Protein AF-A0A2H0R629-F1 (afdb_monomer)

Nearest PDB structures (foldseek):
  7oya-assembly1_v2  TM=2.759E-01  e=9.493E-01  Danio rerio
  3h2u-assembly1_B  TM=2.708E-01  e=1.527E+00  Homo sapiens
  1nh8-assembly1_A  TM=4.423E-01  e=7.602E+00  Mycobacterium tuberculosis H37Rv
  2l9n-assembly1_A  TM=2.738E-01  e=6.361E+00  Homo sapiens

Radius of gyration: 34.92 Å; Cα contacts (8 Å, |Δi|>4): 245; chains: 1; bounding box: 62×46×108 Å

Mean predicted aligned error: 14.92 Å

pLDDT: mean 74.67, std 19.73, range [37.5, 95.44]

Organism: NCBI:txid1975097

Sequence (184 aa):
MLNKFGHPVPPLRGFSGPNLLNKQIINQFNHCVLLETKWSEMTKAFACGVKDLMVKFMDKDKKYVMHVVEGSLVDSNFLSQFSPKKLDYLDDKNWGYLIEVNLTLDEIKEVQKKMVKHYEGPEPWYMDGYAIYSRDEVICAFGADDGENGKIFVFKRDDKKAFREVKTYALSKGIPEEQIDFLN

Secondary structure (DSSP, 8-state):
-B-TT-PBPPP--------HHHHHHHHHHHHHHHHHHHHHHHHHHHHHHHHHHHHHHHHHT-EEEEEEEGGGBS-GGGGGGG--EEEEEESSTTTEEEEEEEEEHHHHHHHHTTBPPTTTSPSP-EEEEEETTEEEEEEEEE-TTTTTSS-EEEEETT-HHHHHHHHHHHHHTT--TTTS-TT-

Solvent-accessible surface area (backbone atoms only — not comparable to full-atom values): 10337 Å² total; per-residue (Å²): 120,64,52,104,82,73,50,84,65,78,82,86,75,87,80,89,74,87,62,66,67,60,57,53,53,53,51,53,51,53,52,50,54,54,48,52,50,50,49,52,50,50,52,49,52,50,54,49,52,49,48,56,50,49,52,57,51,57,60,63,71,38,41,26,43,34,44,37,46,38,33,16,31,74,52,61,68,68,49,62,84,49,68,58,41,78,74,49,75,47,91,52,94,58,26,46,38,36,30,39,32,70,36,32,68,69,53,48,55,55,50,20,68,40,30,33,45,64,92,75,52,54,65,58,50,51,32,40,36,25,32,71,94,38,75,55,34,31,36,39,36,31,16,28,61,65,82,68,66,28,54,71,47,77,45,49,70,85,39,64,65,60,51,49,52,53,46,54,50,39,48,75,68,70,46,55,72,84,69,70,53,81,84,117

Structure (mmCIF, N/CA/C/O backbone):
data_AF-A0A2H0R629-F1
#
_entry.id   AF-A0A2H0R629-F1
#
loop_
_atom_site.group_PDB
_atom_site.id
_atom_site.type_symbol
_atom_site.label_atom_id
_atom_site.label_alt_id
_atom_site.label_comp_id
_atom_site.label_asym_id
_atom_site.label_entity_id
_atom_site.label_seq_id
_atom_site.pdbx_PDB_ins_code
_atom_site.Cartn_x
_atom_site.Cartn_y
_atom_site.Cartn_z
_atom_site.occupancy
_atom_site.B_iso_or_equiv
_atom_site.auth_seq_id
_atom_site.auth_comp_id
_atom_site.auth_asym_id
_atom_site.auth_atom_id
_atom_site.pdbx_PDB_model_num
ATOM 1 N N . MET A 1 1 ? -42.749 21.567 89.592 1.00 48.78 1 MET A N 1
ATOM 2 C CA . MET A 1 1 ? -43.775 21.021 88.677 1.00 48.78 1 MET A CA 1
ATOM 3 C C . MET A 1 1 ? -43.437 19.560 88.416 1.00 48.78 1 MET A C 1
ATOM 5 O O . MET A 1 1 ? -42.298 19.287 88.063 1.00 48.78 1 MET A O 1
ATOM 9 N N . LEU A 1 2 ? -44.374 18.641 88.660 1.00 44.50 2 LEU A N 1
ATOM 10 C CA . LEU A 1 2 ? -44.250 17.210 88.340 1.00 44.50 2 LEU A CA 1
ATOM 11 C C . LEU A 1 2 ? -44.936 16.945 86.993 1.00 44.50 2 LEU A C 1
ATOM 13 O O . LEU A 1 2 ? -45.917 17.618 86.671 1.00 44.50 2 LEU A O 1
ATOM 17 N N . ASN A 1 3 ? -44.434 15.994 86.202 1.00 51.34 3 ASN A N 1
ATOM 18 C CA . ASN A 1 3 ? -45.125 15.568 84.979 1.00 51.34 3 ASN A CA 1
ATOM 19 C C . ASN A 1 3 ? -46.319 14.641 85.312 1.00 51.34 3 ASN A C 1
ATOM 21 O O . ASN A 1 3 ? -46.489 14.231 86.460 1.00 51.34 3 ASN A O 1
ATOM 25 N N . LYS A 1 4 ? -47.135 14.278 84.307 1.00 50.44 4 LYS A N 1
ATOM 26 C CA . LYS A 1 4 ? -48.322 13.400 84.452 1.00 50.44 4 LYS A CA 1
ATOM 27 C C . LYS A 1 4 ? -48.037 11.993 85.023 1.00 50.44 4 LYS A C 1
ATOM 29 O O . LYS A 1 4 ? -48.980 11.243 85.238 1.00 50.44 4 LYS A O 1
ATOM 34 N N . PHE A 1 5 ? -46.777 11.655 85.292 1.00 54.06 5 PHE A N 1
ATOM 35 C CA . PHE A 1 5 ? -46.339 10.387 85.876 1.00 54.06 5 PHE A CA 1
ATOM 36 C C . PHE A 1 5 ? -45.623 10.561 87.230 1.00 54.06 5 PHE A C 1
ATOM 38 O O . PHE A 1 5 ? -45.016 9.622 87.726 1.00 54.06 5 PHE A O 1
ATOM 45 N N . GLY A 1 6 ? -45.688 11.746 87.852 1.00 50.53 6 GLY A N 1
ATOM 46 C CA . GLY A 1 6 ? -45.238 11.945 89.236 1.00 50.53 6 GLY A CA 1
ATOM 47 C C . GLY A 1 6 ? -43.720 11.993 89.446 1.00 50.53 6 GLY A C 1
ATOM 48 O O . GLY A 1 6 ? -43.273 11.938 90.589 1.00 50.53 6 GLY A O 1
ATOM 49 N N . HIS A 1 7 ? -42.915 12.145 88.389 1.00 46.84 7 HIS A N 1
ATOM 50 C CA . HIS A 1 7 ? -41.458 12.264 88.516 1.00 46.84 7 HIS A CA 1
ATOM 51 C C . HIS A 1 7 ? -40.982 13.732 88.560 1.00 46.84 7 HIS A C 1
ATOM 53 O O . HIS A 1 7 ? -41.530 14.576 87.835 1.00 46.84 7 HIS A O 1
ATOM 59 N N . PRO A 1 8 ? -39.964 14.064 89.385 1.00 45.44 8 PRO A N 1
ATOM 60 C CA . PRO A 1 8 ? -39.393 15.408 89.456 1.00 45.44 8 PRO A CA 1
ATOM 61 C C . PRO A 1 8 ? -38.662 15.773 88.160 1.00 45.44 8 PRO A C 1
ATOM 63 O O . PRO A 1 8 ? -37.791 15.045 87.691 1.00 45.44 8 PRO A O 1
ATOM 66 N N . VAL A 1 9 ? -39.022 16.924 87.586 1.00 51.12 9 VAL A N 1
ATOM 67 C CA . VAL A 1 9 ? -38.367 17.487 86.398 1.00 51.12 9 VAL A CA 1
ATOM 68 C C . VAL A 1 9 ? -37.070 18.182 86.837 1.00 51.12 9 VAL A C 1
ATOM 70 O O . VAL A 1 9 ? -37.139 19.073 87.690 1.00 51.12 9 VAL A O 1
ATOM 73 N N . PRO A 1 10 ? -35.894 17.813 86.296 1.00 46.66 10 PRO A N 1
ATOM 74 C CA . PRO A 1 10 ? -34.647 18.494 86.625 1.00 46.66 10 PRO A CA 1
ATOM 75 C C . PRO A 1 10 ? -34.627 19.917 86.036 1.00 46.66 10 PRO A C 1
ATOM 77 O O . PRO A 1 10 ? -35.234 20.160 84.988 1.00 46.66 10 PRO A O 1
ATOM 80 N N . PRO A 1 11 ? -33.941 20.877 86.681 1.00 44.38 11 PRO A N 1
ATOM 81 C CA . PRO A 1 11 ? -33.899 22.249 86.199 1.00 44.38 11 PRO A CA 1
ATOM 82 C C . PRO A 1 11 ? -33.088 22.340 84.903 1.00 44.38 11 PRO A C 1
ATOM 84 O O . PRO A 1 11 ? -31.983 21.803 84.804 1.00 44.38 11 PRO A O 1
ATOM 87 N N . LEU A 1 12 ? -33.623 23.073 83.924 1.00 44.72 12 LEU A N 1
ATOM 88 C CA . LEU A 1 12 ? -32.902 23.473 82.719 1.00 44.72 12 LEU A CA 1
ATOM 89 C C . LEU A 1 12 ? -31.757 24.413 83.121 1.00 44.72 12 LEU A C 1
ATOM 91 O O . LEU A 1 12 ? -31.958 25.610 83.326 1.00 44.72 12 LEU A O 1
ATOM 95 N N . ARG A 1 13 ? -30.545 23.864 83.253 1.00 38.25 13 ARG A N 1
ATOM 96 C CA . ARG A 1 13 ? -29.323 24.671 83.276 1.00 38.25 13 ARG A CA 1
ATOM 97 C C . ARG A 1 13 ? -29.075 25.201 81.872 1.00 38.25 13 ARG A C 1
ATOM 99 O O . ARG A 1 13 ? -28.856 24.432 80.940 1.00 38.25 13 ARG A O 1
ATOM 106 N N . GLY A 1 14 ? -29.096 26.525 81.756 1.00 46.75 14 GLY A N 1
ATOM 107 C CA . GLY A 1 14 ? -28.596 27.227 80.588 1.00 46.75 14 GLY A CA 1
ATOM 108 C C . GLY A 1 14 ? -27.142 26.854 80.315 1.00 46.75 14 GLY A C 1
ATOM 109 O O . GLY A 1 14 ? -26.308 26.860 81.218 1.00 46.75 14 GLY A O 1
ATOM 110 N N . PHE A 1 15 ? -26.854 26.556 79.054 1.00 37.50 15 PHE A N 1
ATOM 111 C CA . PHE A 1 15 ? -25.507 26.604 78.510 1.00 37.50 15 PHE A CA 1
ATOM 112 C C . PHE A 1 15 ? -25.500 27.604 77.360 1.00 37.50 15 PHE A C 1
ATOM 114 O O . PHE A 1 15 ? -25.934 27.335 76.243 1.00 37.50 15 PHE A O 1
ATOM 121 N N . SER A 1 16 ? -25.024 28.797 77.689 1.00 41.59 16 SER A N 1
ATOM 122 C CA . SER A 1 16 ? -24.442 29.762 76.771 1.00 41.59 16 SER A CA 1
ATOM 123 C C . SER A 1 16 ? -23.100 29.229 76.252 1.00 41.59 16 SER A C 1
ATOM 125 O O . SER A 1 16 ? -22.229 28.905 77.059 1.00 41.59 16 SER A O 1
ATOM 127 N N . GLY A 1 17 ? -22.901 29.186 74.931 1.00 38.66 17 GLY A N 1
ATOM 128 C CA . GLY A 1 17 ? -21.571 29.014 74.330 1.00 38.66 17 GLY A CA 1
ATOM 129 C C . GLY A 1 17 ? -21.595 28.478 72.888 1.00 38.66 17 GLY A C 1
ATOM 130 O O . GLY A 1 17 ? -22.280 27.490 72.623 1.00 38.66 17 GLY A O 1
ATOM 131 N N . PRO A 1 18 ? -20.865 29.088 71.933 1.00 41.25 18 PRO A N 1
ATOM 132 C CA . PRO A 1 18 ? -20.896 28.690 70.529 1.00 41.25 18 PRO A CA 1
ATOM 133 C C . PRO A 1 18 ? -20.111 27.390 70.290 1.00 41.25 18 PRO A C 1
ATOM 135 O O . PRO A 1 18 ? -18.889 27.376 70.217 1.00 41.25 18 PRO A O 1
ATOM 138 N N . ASN A 1 19 ? -20.860 26.296 70.164 1.00 48.53 19 ASN A N 1
ATOM 139 C CA . ASN A 1 19 ? -20.653 25.118 69.313 1.00 48.53 19 ASN A CA 1
ATOM 140 C C . ASN A 1 19 ? -19.263 24.940 68.637 1.00 48.53 19 ASN A C 1
ATOM 142 O O . ASN A 1 19 ? -19.118 25.027 67.415 1.00 48.53 19 ASN A O 1
ATOM 146 N N . LEU A 1 20 ? -18.237 24.607 69.430 1.00 45.16 20 LEU A N 1
ATOM 147 C CA . LEU A 1 20 ? -16.940 24.096 68.951 1.00 45.16 20 LEU A CA 1
ATOM 148 C C . LEU A 1 20 ? -17.065 22.698 68.313 1.00 45.16 20 LEU A C 1
ATOM 150 O O . LEU A 1 20 ? -16.333 22.385 67.375 1.00 45.16 20 LEU A O 1
ATOM 154 N N . LEU A 1 21 ? -18.050 21.902 68.748 1.00 42.75 21 LEU A N 1
ATOM 155 C CA . LEU A 1 21 ? -18.325 20.564 68.213 1.00 42.75 21 LEU A CA 1
ATOM 156 C C . LEU A 1 21 ? -18.821 20.607 66.754 1.00 42.75 21 LEU A C 1
ATOM 158 O O . LEU A 1 21 ? -18.373 19.821 65.923 1.00 42.75 21 LEU A O 1
ATOM 162 N N . ASN A 1 22 ? -19.675 21.580 66.406 1.00 45.28 22 ASN A N 1
ATOM 163 C CA . ASN A 1 22 ? -20.184 21.724 65.035 1.00 45.28 22 ASN A CA 1
ATOM 164 C C . ASN A 1 22 ? -19.090 22.114 64.032 1.00 45.28 22 ASN A C 1
ATOM 166 O O . ASN A 1 22 ? -19.133 21.671 62.888 1.00 45.28 22 ASN A O 1
ATOM 170 N N . LYS A 1 23 ? -18.083 22.901 64.435 1.00 45.38 23 LYS A N 1
ATOM 171 C CA . LYS A 1 23 ? -16.976 23.269 63.533 1.00 45.38 23 LYS A CA 1
ATOM 172 C C . LYS A 1 23 ? -16.050 22.089 63.226 1.00 45.38 23 LYS A C 1
ATOM 174 O O . LYS A 1 23 ? -15.571 21.982 62.101 1.00 45.38 23 LYS A O 1
ATOM 179 N N . GLN A 1 24 ? -15.812 21.199 64.191 1.00 48.38 24 GLN A N 1
ATOM 180 C CA . GLN A 1 24 ? -14.970 20.015 63.983 1.00 48.38 24 GLN A CA 1
ATOM 181 C C . GLN A 1 24 ? -15.641 18.976 63.078 1.00 48.38 24 GLN A C 1
ATOM 183 O O . GLN A 1 24 ? -14.987 18.448 62.180 1.00 48.38 24 GLN A O 1
ATOM 188 N N . ILE A 1 25 ? -16.945 18.745 63.252 1.00 46.44 25 ILE A N 1
ATOM 189 C CA . ILE A 1 25 ? -17.706 17.790 62.433 1.00 46.44 25 ILE A CA 1
ATOM 190 C C . ILE A 1 25 ? -17.812 18.279 60.979 1.00 46.44 25 ILE A C 1
ATOM 192 O O . ILE A 1 25 ? -17.567 17.505 60.057 1.00 46.44 25 ILE A O 1
ATOM 196 N N . ILE A 1 26 ? -18.080 19.573 60.757 1.00 50.09 26 ILE A N 1
ATOM 197 C CA . ILE A 1 26 ? -18.148 20.156 59.404 1.00 50.09 26 ILE A CA 1
ATOM 198 C C . ILE A 1 26 ? -16.780 20.096 58.699 1.00 50.09 26 ILE A C 1
ATOM 200 O O . ILE A 1 26 ? -16.716 19.769 57.515 1.00 50.09 26 ILE A O 1
ATOM 204 N N . ASN A 1 27 ? -15.673 20.339 59.411 1.00 49.72 27 ASN A N 1
ATOM 205 C CA . ASN A 1 27 ? -14.332 20.224 58.825 1.00 49.72 27 ASN A CA 1
ATOM 206 C C . ASN A 1 27 ? -13.956 18.781 58.460 1.00 49.72 27 ASN A C 1
ATOM 208 O O . ASN A 1 27 ? -13.349 18.570 57.412 1.00 49.72 27 ASN A O 1
ATOM 212 N N . GLN A 1 28 ? -14.327 17.788 59.275 1.00 47.44 28 GLN A N 1
ATOM 213 C CA . GLN A 1 28 ? -14.096 16.380 58.934 1.00 47.44 28 GLN A CA 1
ATOM 214 C C . GLN A 1 28 ? -14.931 15.940 57.727 1.00 47.44 28 GLN A C 1
ATOM 216 O O . GLN A 1 28 ? -14.403 15.259 56.850 1.00 47.44 28 GLN A O 1
ATOM 221 N N . PHE A 1 29 ? -16.188 16.384 57.628 1.00 41.28 29 PHE A N 1
ATOM 222 C CA . PHE A 1 29 ? -17.044 16.083 56.478 1.00 41.28 29 PHE A CA 1
ATOM 223 C C . PHE A 1 29 ? -16.505 16.711 55.186 1.00 41.28 29 PHE A C 1
ATOM 225 O O . PHE A 1 29 ? -16.373 16.026 54.176 1.00 41.28 29 PHE A O 1
ATOM 232 N N . ASN A 1 30 ? -16.094 17.982 55.232 1.00 41.84 30 ASN A N 1
ATOM 233 C CA . ASN A 1 30 ? -15.502 18.665 54.080 1.00 41.84 30 ASN A CA 1
ATOM 234 C C . ASN A 1 30 ? -14.185 18.015 53.634 1.00 41.84 30 ASN A C 1
ATOM 236 O O . ASN A 1 30 ? -13.941 17.892 52.436 1.00 41.84 30 ASN A O 1
ATOM 240 N N . HIS A 1 31 ? -13.353 17.558 54.575 1.00 44.59 31 HIS A N 1
ATOM 241 C CA . HIS A 1 31 ? -12.118 16.841 54.257 1.00 44.59 31 HIS A CA 1
ATOM 242 C C . HIS A 1 31 ? -12.394 15.459 53.638 1.00 44.59 31 HIS A C 1
ATOM 244 O O . HIS A 1 31 ? -11.673 15.039 52.739 1.00 44.59 31 HIS A O 1
ATOM 250 N N . CYS A 1 32 ? -13.453 14.769 54.073 1.00 39.22 32 CYS A N 1
ATOM 251 C CA . CYS A 1 32 ? -13.869 13.484 53.505 1.00 39.22 32 CYS A CA 1
ATOM 252 C C . CYS A 1 32 ? -14.404 13.646 52.069 1.00 39.22 32 CYS A C 1
ATOM 254 O O . CYS A 1 32 ? -13.946 12.957 51.162 1.00 39.22 32 CYS A O 1
ATOM 256 N N . VAL A 1 33 ? -15.262 14.645 51.830 1.00 45.12 33 VAL A N 1
ATOM 257 C CA . VAL A 1 33 ? -15.792 14.967 50.489 1.00 45.12 33 VAL A CA 1
ATOM 258 C C . VAL A 1 33 ? -14.676 15.403 49.526 1.00 45.12 33 VAL A C 1
ATOM 260 O O . VAL A 1 33 ? -14.678 15.019 48.355 1.00 45.12 33 VAL A O 1
ATOM 263 N N . LEU A 1 34 ? -13.676 16.151 50.010 1.00 48.22 34 LEU A N 1
ATOM 264 C CA . LEU A 1 34 ? -12.477 16.522 49.240 1.00 48.22 34 LEU A CA 1
ATOM 265 C C . LEU A 1 34 ? -11.593 15.318 48.877 1.00 48.22 34 LEU A C 1
ATOM 267 O O . LEU A 1 34 ? -10.947 15.320 47.830 1.00 48.22 34 LEU A O 1
ATOM 271 N N . LEU A 1 35 ? -11.544 14.293 49.729 1.00 44.88 35 LEU A N 1
ATOM 272 C CA . LEU A 1 35 ? -10.794 13.067 49.453 1.00 44.88 35 LEU A CA 1
ATOM 273 C C . LEU A 1 35 ? -11.514 12.180 48.433 1.00 44.88 35 LEU A C 1
ATOM 275 O O . LEU A 1 35 ? -10.853 11.647 47.546 1.00 44.88 35 LEU A O 1
ATOM 279 N N . GLU A 1 36 ? -12.842 12.074 48.501 1.00 42.03 36 GLU A N 1
ATOM 280 C CA . GLU A 1 36 ? -13.642 11.322 47.524 1.00 42.03 36 GLU A CA 1
ATOM 281 C C . GLU A 1 36 ? -13.629 11.968 46.136 1.00 42.03 36 GLU A C 1
ATOM 283 O O . GLU A 1 36 ? -13.502 11.276 45.124 1.00 42.03 36 GLU A O 1
ATOM 288 N N . THR A 1 37 ? -13.690 13.300 46.070 1.00 49.25 37 THR A N 1
ATOM 289 C CA . THR A 1 37 ? -13.566 14.035 44.800 1.00 49.25 37 THR A CA 1
ATOM 290 C C . THR A 1 37 ? -12.177 13.872 44.191 1.00 49.25 37 THR A C 1
ATOM 292 O O . THR A 1 37 ? -12.082 13.518 43.018 1.00 49.25 37 THR A O 1
ATOM 295 N N . LYS A 1 38 ? -11.102 13.982 44.984 1.00 49.84 38 LYS A N 1
ATOM 296 C CA . LYS A 1 38 ? -9.737 13.694 44.506 1.00 49.84 38 LYS A CA 1
ATOM 297 C C . LYS A 1 38 ? -9.542 12.239 44.073 1.00 49.84 38 LYS A C 1
ATOM 299 O O . LYS A 1 38 ? -8.864 11.995 43.079 1.00 49.84 38 LYS A O 1
ATOM 304 N N . TRP A 1 39 ? -10.148 11.270 44.762 1.00 40.50 39 TRP A N 1
ATOM 305 C CA . TRP A 1 39 ? -10.122 9.859 44.354 1.00 40.50 39 TRP A CA 1
ATOM 306 C C . TRP A 1 39 ? -10.899 9.609 43.055 1.00 40.50 39 TRP A C 1
ATOM 308 O O . TRP A 1 39 ? -10.434 8.866 42.190 1.00 40.50 39 TRP A O 1
ATOM 318 N N . SER A 1 40 ? -12.054 10.254 42.879 1.00 48.34 40 SER A N 1
ATOM 319 C CA . SER A 1 40 ? -12.849 10.215 41.643 1.00 48.34 40 SER A CA 1
ATOM 320 C C . SER A 1 40 ? -12.099 10.838 40.460 1.00 48.34 40 SER A C 1
ATOM 322 O O . SER A 1 40 ? -12.097 10.299 39.355 1.00 48.34 40 SER A O 1
ATOM 324 N N . GLU A 1 41 ? -11.392 11.945 40.685 1.00 55.59 41 GLU A N 1
ATOM 325 C CA . GLU A 1 41 ? -10.556 12.584 39.665 1.00 55.59 41 GLU A CA 1
ATOM 326 C C . GLU A 1 41 ? -9.312 11.752 39.333 1.00 55.59 41 GLU A C 1
ATOM 328 O O . GLU A 1 41 ? -9.004 11.565 38.156 1.00 55.59 41 GLU A O 1
ATOM 333 N N . MET A 1 42 ? -8.646 11.165 40.333 1.00 49.12 42 MET A N 1
ATOM 334 C CA . MET A 1 42 ? -7.513 10.257 40.119 1.00 49.12 42 MET A CA 1
ATOM 335 C C . MET A 1 42 ? -7.917 8.984 39.371 1.00 49.12 42 MET A C 1
ATOM 337 O O . MET A 1 42 ? -7.202 8.556 38.470 1.00 49.12 42 MET A O 1
ATOM 341 N N . THR A 1 43 ? -9.066 8.386 39.695 1.00 51.94 43 THR A N 1
ATOM 342 C CA . THR A 1 43 ? -9.567 7.192 38.992 1.00 51.94 43 THR A CA 1
ATOM 343 C C . THR A 1 43 ? -9.997 7.508 37.563 1.00 51.94 43 THR A C 1
ATOM 345 O O . THR A 1 43 ? -9.731 6.709 36.668 1.00 51.94 43 THR A O 1
ATOM 348 N N . LYS A 1 44 ? -10.567 8.692 37.301 1.00 55.16 44 LYS A N 1
ATOM 349 C CA . LYS A 1 44 ? -10.838 9.169 35.934 1.00 55.16 44 LYS A CA 1
ATOM 350 C C . LYS A 1 44 ? -9.559 9.439 35.145 1.00 55.16 44 LYS A C 1
ATOM 352 O O . LYS A 1 44 ? -9.477 9.022 33.995 1.00 55.16 44 LYS A O 1
ATOM 357 N N . ALA A 1 45 ? -8.559 10.083 35.746 1.00 55.12 45 ALA A N 1
ATOM 358 C CA . ALA A 1 45 ? -7.270 10.336 35.105 1.00 55.12 45 ALA A CA 1
ATOM 359 C C . ALA A 1 45 ? -6.516 9.029 34.807 1.00 55.12 45 ALA A C 1
ATOM 361 O O . ALA A 1 45 ? -5.958 8.874 33.724 1.00 55.12 45 ALA A O 1
ATOM 362 N N . PHE A 1 46 ? -6.569 8.055 35.720 1.00 52.28 46 PHE A N 1
ATOM 363 C CA . PHE A 1 46 ? -5.991 6.728 35.516 1.00 52.28 46 PHE A CA 1
ATOM 364 C C . PHE A 1 46 ? -6.751 5.936 34.445 1.00 52.28 46 PHE A C 1
ATOM 366 O O . PHE A 1 46 ? -6.133 5.364 33.557 1.00 52.28 46 PHE A O 1
ATOM 373 N N . ALA A 1 47 ? -8.088 5.959 34.450 1.00 52.25 47 ALA A N 1
ATOM 374 C CA . ALA A 1 47 ? -8.899 5.320 33.413 1.00 52.25 47 ALA A CA 1
ATOM 375 C C . ALA A 1 47 ? -8.712 5.970 32.030 1.00 52.25 47 ALA A C 1
ATOM 377 O O . ALA A 1 47 ? -8.729 5.267 31.022 1.00 52.25 47 ALA A O 1
ATOM 378 N N . CYS A 1 48 ? -8.507 7.288 31.972 1.00 51.81 48 CYS A N 1
ATOM 379 C CA . CYS A 1 48 ? -8.181 8.002 30.739 1.00 51.81 48 CYS A CA 1
ATOM 380 C C . CYS A 1 48 ? -6.777 7.634 30.247 1.00 51.81 48 CYS A C 1
ATOM 382 O O . CYS A 1 48 ? -6.619 7.248 29.096 1.00 51.81 48 CYS A O 1
ATOM 384 N N . GLY A 1 49 ? -5.780 7.643 31.138 1.00 54.16 49 GLY A N 1
ATOM 385 C CA . GLY A 1 49 ? -4.408 7.257 30.810 1.00 54.16 49 GLY A CA 1
ATOM 386 C C . GLY A 1 49 ? -4.287 5.798 30.367 1.00 54.16 49 GLY A C 1
ATOM 387 O O . GLY A 1 49 ? -3.577 5.511 29.411 1.00 54.16 49 GLY A O 1
ATOM 388 N N . VAL A 1 50 ? -5.023 4.877 30.997 1.00 54.84 50 VAL A N 1
ATOM 389 C CA . VAL A 1 50 ? -5.073 3.462 30.598 1.00 54.84 50 VAL A CA 1
ATOM 390 C C . VAL A 1 50 ? -5.811 3.283 29.274 1.00 54.84 50 VAL A C 1
ATOM 392 O O . VAL A 1 50 ? -5.361 2.485 28.461 1.00 54.84 50 VAL A O 1
ATOM 395 N N . LYS A 1 51 ? -6.889 4.0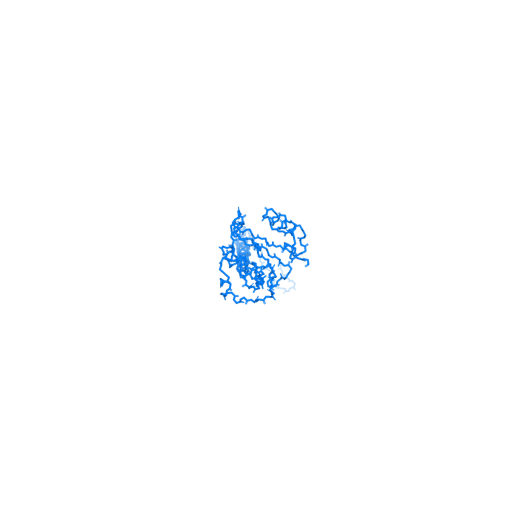33 29.007 1.00 52.06 51 LYS A N 1
ATOM 396 C CA . LYS A 1 51 ? -7.550 4.021 27.692 1.00 52.06 51 LYS A CA 1
ATOM 397 C C . LYS A 1 51 ? -6.635 4.539 26.593 1.00 52.06 51 LYS A C 1
ATOM 399 O O . LYS A 1 5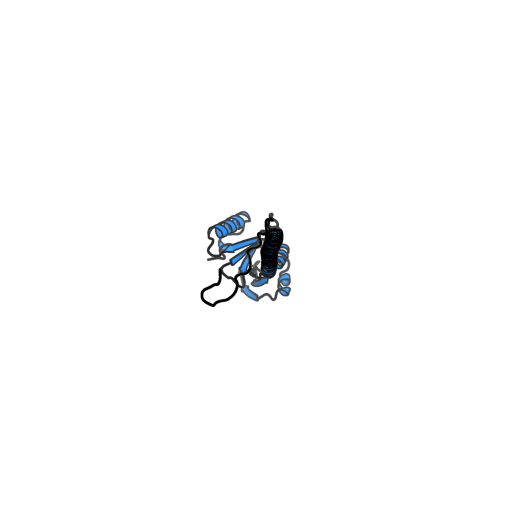1 ? -6.512 3.870 25.580 1.00 52.06 51 LYS A O 1
ATOM 404 N N . ASP A 1 52 ? -5.958 5.663 26.797 1.00 49.47 52 ASP A N 1
ATOM 405 C CA . ASP A 1 52 ? -5.036 6.217 25.802 1.00 49.47 52 ASP A CA 1
ATOM 406 C C . ASP A 1 52 ? -3.830 5.299 25.572 1.00 49.47 52 ASP A C 1
ATOM 408 O O . ASP A 1 52 ? -3.360 5.154 24.442 1.00 49.47 52 ASP A O 1
ATOM 412 N N . LEU A 1 53 ? -3.346 4.634 26.626 1.00 50.16 53 LEU A N 1
ATOM 413 C CA . LEU A 1 53 ? -2.298 3.624 26.513 1.00 50.16 53 LEU A CA 1
ATOM 414 C C . LEU A 1 53 ? -2.811 2.386 25.764 1.00 50.16 53 LEU A C 1
ATOM 416 O O . LEU A 1 53 ? -2.157 1.932 24.834 1.00 50.16 53 LEU A O 1
ATOM 420 N N . MET A 1 54 ? -3.995 1.874 26.106 1.00 48.22 54 MET A N 1
ATOM 421 C CA . MET A 1 54 ? -4.604 0.723 25.436 1.00 48.22 54 MET A CA 1
ATOM 422 C C . MET A 1 54 ? -4.940 1.013 23.975 1.00 48.22 54 MET A C 1
ATOM 424 O O . MET A 1 54 ? -4.670 0.168 23.137 1.00 48.22 54 MET A O 1
ATOM 428 N N . VAL A 1 55 ? -5.439 2.202 23.640 1.00 52.53 55 VAL A N 1
ATOM 429 C CA . VAL A 1 55 ? -5.689 2.618 22.251 1.00 52.53 55 VAL A CA 1
ATOM 430 C C . VAL A 1 55 ? -4.376 2.679 21.468 1.00 52.53 55 VAL A C 1
ATOM 432 O O . VAL A 1 55 ? -4.306 2.140 20.369 1.00 52.53 55 VAL A O 1
ATOM 435 N N . LYS A 1 56 ? -3.301 3.232 22.048 1.00 47.84 56 LYS A N 1
ATOM 436 C CA . LYS A 1 56 ? -1.968 3.231 21.418 1.00 47.84 56 LYS A CA 1
ATOM 437 C C . LYS A 1 56 ? -1.376 1.830 21.243 1.00 47.84 56 LYS A C 1
ATOM 439 O O . LYS A 1 56 ? -0.669 1.599 20.266 1.00 47.84 56 LYS A O 1
ATOM 444 N N . PHE A 1 57 ? -1.632 0.913 22.175 1.00 47.88 57 PHE A N 1
ATOM 445 C CA . PHE A 1 57 ? -1.215 -0.487 22.049 1.00 47.88 57 PHE A CA 1
ATOM 446 C C . PHE A 1 57 ? -2.052 -1.232 20.998 1.00 47.88 57 PHE A C 1
ATOM 448 O O . PHE A 1 57 ? -1.488 -1.924 20.158 1.00 47.88 57 PHE A O 1
ATOM 455 N N . MET A 1 58 ? -3.371 -1.022 20.971 1.00 50.78 58 MET A N 1
ATOM 456 C CA . MET A 1 58 ? -4.278 -1.647 20.001 1.00 50.78 58 MET A CA 1
ATOM 457 C C . MET A 1 58 ? -4.005 -1.209 18.556 1.00 50.78 58 MET A C 1
ATOM 459 O O . MET A 1 58 ? -4.235 -1.995 17.641 1.00 50.78 58 MET A O 1
ATOM 463 N N . ASP A 1 59 ? -3.501 0.009 18.342 1.00 58.03 59 ASP A N 1
ATOM 464 C CA . ASP A 1 59 ? -3.182 0.512 16.999 1.00 58.03 59 ASP A CA 1
ATOM 465 C C . ASP A 1 59 ? -1.835 -0.019 16.468 1.00 58.03 59 ASP A C 1
ATOM 467 O O . ASP A 1 59 ? -1.668 -0.204 15.265 1.00 58.03 59 ASP A O 1
ATOM 471 N N . LYS A 1 60 ? -0.880 -0.343 17.357 1.00 60.66 60 LYS A N 1
ATOM 472 C CA . LYS A 1 60 ? 0.408 -0.956 16.972 1.00 60.66 60 LYS A CA 1
ATOM 473 C C . LYS A 1 60 ? 0.277 -2.407 16.519 1.00 60.66 60 LYS A C 1
ATOM 475 O O . LYS A 1 60 ? 0.990 -2.823 15.611 1.00 60.66 60 LYS A O 1
ATOM 480 N N . ASP A 1 61 ? -0.641 -3.153 17.122 1.00 73.12 61 ASP A N 1
ATOM 481 C CA . ASP A 1 61 ? -0.892 -4.557 16.773 1.00 73.12 61 ASP A CA 1
ATOM 482 C C . ASP A 1 61 ? -1.894 -4.710 15.622 1.00 73.12 61 ASP A C 1
ATOM 484 O O . ASP A 1 61 ? -2.282 -5.824 15.250 1.00 73.12 61 ASP A O 1
ATOM 488 N N . LYS A 1 62 ? -2.339 -3.589 15.051 1.00 87.19 62 LYS A N 1
ATOM 489 C CA . LYS A 1 62 ? -3.279 -3.592 13.945 1.00 87.19 62 LYS A CA 1
ATOM 490 C C . LYS A 1 62 ? -2.608 -4.160 12.704 1.00 87.19 62 LYS A C 1
ATOM 492 O O . LYS A 1 62 ? -1.595 -3.651 12.224 1.00 87.19 62 LYS A O 1
ATOM 497 N N . LYS A 1 63 ? -3.199 -5.238 12.196 1.00 92.56 63 LYS A N 1
ATOM 498 C CA . LYS A 1 63 ? -2.735 -5.946 11.009 1.00 92.56 63 LYS A CA 1
ATOM 499 C C . LYS A 1 63 ? -3.664 -5.707 9.834 1.00 92.56 63 LYS A C 1
ATOM 501 O O . LYS A 1 63 ? -4.891 -5.690 9.982 1.00 92.56 63 LYS A O 1
ATOM 506 N N . TYR A 1 64 ? -3.051 -5.611 8.671 1.00 94.38 64 TYR A N 1
ATOM 507 C CA . TYR A 1 64 ? -3.698 -5.438 7.389 1.00 94.38 64 TYR A CA 1
ATOM 508 C C . TYR A 1 64 ? -3.377 -6.634 6.504 1.00 94.38 64 TYR A C 1
ATOM 510 O O . TYR A 1 64 ? -2.256 -7.140 6.518 1.00 94.38 64 TYR A O 1
ATOM 518 N N . VAL A 1 65 ? -4.377 -7.080 5.754 1.00 95.00 65 VAL A N 1
ATOM 519 C CA . VAL A 1 65 ? -4.167 -7.933 4.588 1.00 95.00 65 VAL A CA 1
ATOM 520 C C . VAL A 1 65 ? -3.741 -7.001 3.466 1.00 95.00 65 VAL A C 1
ATOM 522 O O . VAL A 1 65 ? -4.543 -6.164 3.062 1.00 95.00 65 VAL A O 1
ATOM 525 N N . MET A 1 66 ? -2.496 -7.115 3.018 1.00 95.44 66 MET A N 1
ATOM 526 C CA . MET A 1 66 ? -1.921 -6.295 1.956 1.00 95.44 66 MET A CA 1
ATOM 527 C C . MET A 1 66 ? -1.760 -7.115 0.682 1.00 95.44 66 MET A C 1
ATOM 529 O O . MET A 1 66 ? -1.301 -8.258 0.730 1.00 95.44 66 MET A O 1
ATOM 533 N N . H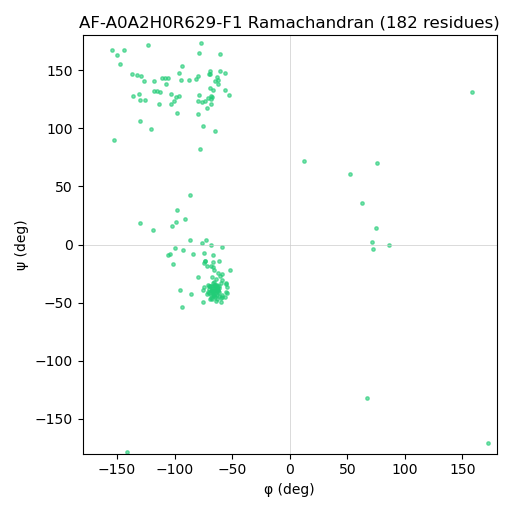IS A 1 67 ? -2.087 -6.501 -0.445 1.00 93.88 67 HIS A N 1
ATOM 534 C CA . HIS A 1 67 ? -1.880 -6.992 -1.795 1.00 93.88 67 HIS A CA 1
ATOM 535 C C . HIS A 1 67 ? -0.676 -6.276 -2.403 1.00 93.88 67 HIS A C 1
ATOM 537 O O . HIS A 1 67 ? -0.625 -5.050 -2.475 1.00 93.88 67 HIS A O 1
ATOM 543 N N . VAL A 1 68 ? 0.329 -7.053 -2.793 1.00 91.81 68 VAL A N 1
ATOM 544 C CA . VAL A 1 68 ? 1.607 -6.562 -3.313 1.00 91.81 68 VAL A CA 1
ATOM 545 C C . VAL A 1 68 ? 1.923 -7.307 -4.599 1.00 91.81 68 VAL A C 1
ATOM 547 O O . VAL A 1 68 ? 1.894 -8.536 -4.632 1.00 91.81 68 VAL A O 1
ATOM 550 N N . VAL A 1 69 ? 2.250 -6.579 -5.660 1.00 90.44 69 VAL A N 1
ATOM 551 C CA . VAL A 1 69 ? 2.725 -7.182 -6.911 1.00 90.44 69 VAL A CA 1
ATOM 552 C C . VAL A 1 69 ? 4.196 -7.559 -6.752 1.00 90.44 69 VAL A C 1
ATOM 554 O O . VAL A 1 69 ? 5.004 -6.728 -6.350 1.00 90.44 69 VAL A O 1
ATOM 557 N N . GLU A 1 70 ? 4.571 -8.798 -7.058 1.00 88.81 70 GLU A N 1
ATOM 558 C CA . GLU A 1 70 ? 5.936 -9.317 -6.871 1.00 88.81 70 GLU A CA 1
ATOM 559 C C . GLU A 1 70 ? 6.995 -8.447 -7.567 1.00 88.81 70 GLU A C 1
ATOM 561 O O . GLU A 1 70 ? 8.025 -8.125 -6.976 1.00 88.81 70 GLU A O 1
ATOM 566 N N . GLY A 1 71 ? 6.701 -8.000 -8.789 1.00 86.69 71 GLY A N 1
ATOM 567 C CA . GLY A 1 71 ? 7.548 -7.103 -9.573 1.00 86.69 71 GLY A CA 1
ATOM 568 C C . GLY A 1 71 ? 7.706 -5.687 -9.023 1.00 86.69 71 GLY A C 1
ATOM 569 O O . GLY A 1 71 ? 8.629 -4.981 -9.424 1.00 86.69 71 GLY A O 1
ATOM 570 N N . SER A 1 72 ? 6.857 -5.274 -8.077 1.00 87.62 72 SER A N 1
ATOM 571 C CA . SER A 1 72 ? 6.981 -3.968 -7.425 1.00 87.62 72 SER A CA 1
ATOM 572 C C . SER A 1 72 ? 8.129 -3.910 -6.416 1.00 87.62 72 SER A C 1
ATOM 574 O O . SER A 1 72 ? 8.424 -2.834 -5.903 1.00 87.62 72 SER A O 1
ATOM 576 N N . LEU A 1 73 ? 8.787 -5.039 -6.116 1.00 89.44 73 LEU A N 1
ATOM 577 C CA . LEU A 1 73 ? 9.870 -5.145 -5.139 1.00 89.44 73 LEU A CA 1
ATOM 578 C C . LEU A 1 73 ? 11.241 -5.284 -5.802 1.00 89.44 73 LEU A C 1
ATOM 580 O O . LEU A 1 73 ? 11.413 -5.997 -6.785 1.00 89.44 73 LEU A O 1
ATOM 584 N N . VAL A 1 74 ? 12.252 -4.662 -5.191 1.00 87.50 74 VAL A N 1
ATOM 585 C CA . VAL A 1 74 ? 13.666 -4.823 -5.570 1.00 87.50 74 VAL A CA 1
ATOM 586 C C . VAL A 1 74 ? 14.143 -6.260 -5.325 1.00 87.50 74 VAL A C 1
ATOM 588 O O . VAL A 1 74 ? 14.940 -6.788 -6.096 1.00 87.50 74 VAL A O 1
ATOM 591 N N . ASP A 1 75 ? 13.659 -6.890 -4.252 1.00 87.50 75 ASP A N 1
ATOM 592 C CA . ASP A 1 75 ? 13.888 -8.302 -3.940 1.00 87.50 75 ASP A CA 1
ATOM 593 C C . ASP A 1 75 ? 12.549 -8.973 -3.627 1.00 87.50 75 ASP A C 1
ATOM 595 O O . ASP A 1 75 ? 11.968 -8.766 -2.557 1.00 87.50 75 ASP A O 1
ATOM 599 N N . SER A 1 76 ? 12.064 -9.793 -4.558 1.00 81.19 76 SER A N 1
ATOM 600 C CA . SER A 1 76 ? 10.802 -10.522 -4.418 1.00 81.19 76 SER A CA 1
ATOM 601 C C . S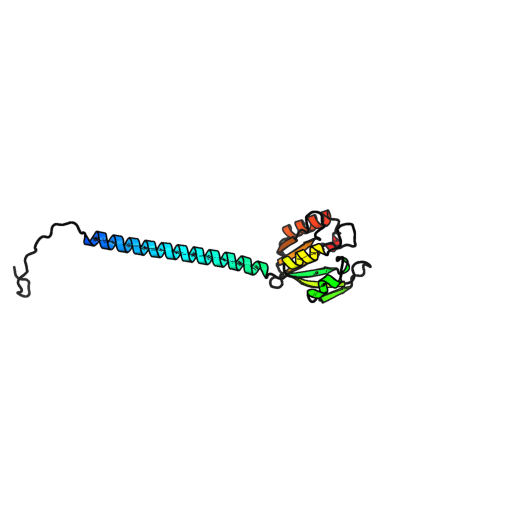ER A 1 76 ? 10.807 -11.513 -3.250 1.00 81.19 76 SER A C 1
ATOM 603 O O . SER A 1 76 ? 9.753 -11.800 -2.678 1.00 81.19 76 SER A O 1
ATOM 605 N N . ASN A 1 77 ? 11.982 -11.990 -2.817 1.00 88.00 77 ASN A N 1
ATOM 606 C CA . ASN A 1 77 ? 12.085 -12.889 -1.669 1.00 88.00 77 ASN A CA 1
ATOM 607 C C . ASN A 1 77 ? 11.866 -12.169 -0.338 1.00 88.00 77 ASN A C 1
ATOM 609 O O . ASN A 1 77 ? 11.626 -12.832 0.667 1.00 88.00 77 ASN A O 1
ATOM 613 N N . PHE A 1 78 ? 11.892 -10.832 -0.303 1.00 89.69 78 PHE A N 1
ATOM 614 C CA . PHE A 1 78 ? 11.685 -10.079 0.933 1.00 89.69 78 PHE A CA 1
ATOM 615 C C . PHE A 1 78 ? 10.360 -10.435 1.617 1.00 89.69 78 PHE A C 1
ATOM 617 O O . PHE A 1 78 ? 10.288 -10.471 2.845 1.00 89.69 78 PHE A O 1
ATOM 624 N N . LEU A 1 79 ? 9.318 -10.754 0.844 1.00 90.81 79 LEU A N 1
ATOM 625 C CA . LEU A 1 79 ? 8.019 -11.117 1.404 1.00 90.81 79 LEU A CA 1
ATOM 626 C C . LEU A 1 79 ? 7.983 -12.514 2.032 1.00 90.81 79 LEU A C 1
ATOM 628 O O . LEU A 1 79 ? 7.058 -12.793 2.791 1.00 90.81 79 LEU A O 1
ATOM 632 N N . SER A 1 80 ? 8.969 -13.386 1.784 1.00 89.62 80 SER A N 1
ATOM 633 C CA . SER A 1 80 ? 8.957 -14.772 2.277 1.00 89.62 80 SER A CA 1
ATOM 634 C C . SER A 1 80 ? 8.924 -14.864 3.804 1.00 89.62 80 SER A C 1
ATOM 636 O O . SER A 1 80 ? 8.397 -15.830 4.354 1.00 89.62 80 SER A O 1
ATOM 638 N N . GLN A 1 81 ? 9.446 -13.848 4.497 1.00 90.62 81 GLN A N 1
ATOM 639 C CA . GLN A 1 81 ? 9.427 -13.760 5.959 1.00 90.62 81 GLN A CA 1
ATOM 640 C C . GLN A 1 81 ? 8.016 -13.541 6.538 1.00 90.62 81 GLN A C 1
ATOM 642 O O . GLN A 1 81 ? 7.790 -13.828 7.711 1.00 90.62 81 GLN A O 1
ATOM 647 N N . PHE A 1 82 ? 7.056 -13.089 5.722 1.00 90.94 82 PHE A N 1
ATOM 648 C CA . PHE A 1 82 ? 5.687 -12.765 6.142 1.00 90.94 82 PHE A CA 1
ATOM 649 C C . PHE A 1 82 ? 4.660 -13.845 5.771 1.00 90.94 82 PHE A C 1
ATOM 651 O O . PHE A 1 82 ? 3.459 -13.590 5.806 1.00 90.94 82 PHE A O 1
ATOM 658 N N . SER A 1 83 ? 5.114 -15.061 5.437 1.00 90.19 83 SER A N 1
ATOM 659 C CA . SER A 1 83 ? 4.250 -16.180 5.012 1.00 90.19 83 SER A CA 1
ATOM 660 C C . SER A 1 83 ? 3.291 -15.796 3.866 1.00 90.19 83 SER A C 1
ATOM 662 O O . SER A 1 83 ? 2.071 -15.847 4.038 1.00 90.19 83 SER A O 1
ATOM 664 N N . PRO A 1 84 ? 3.829 -15.384 2.702 1.00 92.69 84 PRO A N 1
ATOM 665 C CA . PRO A 1 84 ? 3.046 -14.829 1.607 1.00 92.69 84 PRO A CA 1
ATOM 666 C C . PRO A 1 84 ? 2.163 -15.881 0.940 1.00 92.69 84 PRO A C 1
ATOM 668 O O . PRO A 1 84 ? 2.555 -17.039 0.775 1.00 92.69 84 PRO A O 1
ATOM 671 N N . LYS A 1 85 ? 0.991 -15.453 0.476 1.00 93.94 85 LYS A N 1
ATOM 672 C CA . LYS A 1 85 ? 0.071 -16.262 -0.321 1.00 93.94 85 LYS A CA 1
ATOM 673 C C . LYS A 1 85 ? -0.035 -15.679 -1.725 1.00 93.94 85 LYS A C 1
ATOM 675 O O . LYS A 1 85 ? -0.454 -14.543 -1.896 1.00 93.94 85 LYS A O 1
ATOM 680 N N . LYS A 1 86 ? 0.306 -16.465 -2.744 1.00 92.31 86 LYS A N 1
ATOM 681 C CA . LYS A 1 86 ? 0.108 -16.070 -4.146 1.00 92.31 86 LYS A CA 1
ATOM 682 C C . LYS A 1 86 ? -1.384 -16.146 -4.478 1.00 92.31 86 LYS A C 1
ATOM 684 O O . LYS A 1 86 ? -1.996 -17.190 -4.250 1.00 92.31 86 LYS A O 1
ATOM 689 N N . LEU A 1 87 ? -1.959 -15.043 -4.947 1.00 89.81 87 LEU A N 1
ATOM 690 C CA . LEU A 1 87 ? -3.368 -14.953 -5.328 1.00 89.81 87 LEU A CA 1
ATOM 691 C C . LEU A 1 87 ? -3.558 -15.227 -6.815 1.00 89.81 87 LEU A C 1
ATOM 693 O O . LEU A 1 87 ? -4.348 -16.100 -7.163 1.00 89.81 87 LEU A O 1
ATOM 697 N N . ASP A 1 88 ? -2.825 -14.504 -7.659 1.00 89.19 88 ASP A N 1
ATOM 698 C CA . ASP A 1 88 ? -2.971 -14.575 -9.112 1.00 89.19 88 ASP A CA 1
ATOM 699 C C . ASP A 1 88 ? -1.647 -14.277 -9.825 1.00 89.19 88 ASP A C 1
ATOM 701 O O . ASP A 1 88 ? -0.722 -13.739 -9.211 1.00 89.19 88 ASP A O 1
ATOM 705 N N . TYR A 1 89 ? -1.547 -14.642 -11.101 1.00 88.19 89 TYR A N 1
ATOM 706 C CA . TYR A 1 89 ? -0.445 -14.255 -11.979 1.00 88.19 89 TYR A CA 1
ATOM 707 C C . TYR A 1 89 ? -0.913 -13.148 -12.919 1.00 88.19 89 TYR A C 1
ATOM 709 O O . TYR A 1 89 ? -1.948 -13.271 -13.566 1.00 88.19 89 TYR A O 1
ATOM 717 N N . LEU A 1 90 ? -0.146 -12.065 -12.993 1.00 85.31 90 LEU A N 1
ATOM 718 C CA . LEU A 1 90 ? -0.459 -10.922 -13.836 1.00 85.31 90 LEU A CA 1
ATOM 719 C C . LEU A 1 90 ? 0.308 -11.063 -15.156 1.00 85.31 90 LEU A C 1
ATOM 721 O O . LEU A 1 90 ? 1.523 -11.244 -15.151 1.00 85.31 90 LEU A O 1
ATOM 725 N N . ASP A 1 91 ? -0.406 -10.967 -16.281 1.00 81.75 91 ASP A N 1
ATOM 726 C CA . ASP A 1 91 ? 0.140 -11.200 -17.631 1.00 81.75 91 ASP A CA 1
ATOM 727 C C . ASP A 1 91 ? 1.192 -10.160 -18.073 1.00 81.75 91 ASP A C 1
ATOM 729 O O . ASP A 1 91 ? 1.862 -10.343 -19.095 1.00 81.75 91 ASP A O 1
ATOM 733 N N . ASP A 1 92 ? 1.376 -9.070 -17.319 1.00 81.75 92 ASP A N 1
ATOM 734 C CA . ASP A 1 92 ? 2.475 -8.142 -17.566 1.00 81.75 92 ASP A CA 1
ATOM 735 C C . ASP A 1 92 ? 3.815 -8.811 -17.236 1.00 81.75 92 ASP A C 1
ATOM 737 O O . ASP A 1 92 ? 4.068 -9.284 -16.123 1.00 81.75 92 ASP A O 1
ATOM 741 N N . LYS A 1 93 ? 4.714 -8.793 -18.223 1.00 79.50 93 LYS A N 1
ATOM 742 C CA . LYS A 1 93 ? 6.052 -9.396 -18.163 1.00 79.50 93 LYS A CA 1
ATOM 743 C C . LYS A 1 93 ? 6.877 -8.978 -16.940 1.00 79.50 93 LYS A C 1
ATOM 745 O O . LYS A 1 93 ? 7.832 -9.676 -16.605 1.00 79.50 93 LYS A O 1
ATOM 750 N N . ASN A 1 94 ? 6.563 -7.841 -16.322 1.00 80.88 94 ASN A N 1
ATOM 751 C CA . ASN A 1 94 ? 7.319 -7.305 -15.205 1.00 80.88 94 ASN A CA 1
ATOM 752 C C . ASN A 1 94 ? 6.642 -7.496 -13.840 1.00 80.88 94 ASN A C 1
ATOM 754 O O . ASN A 1 94 ? 7.266 -7.165 -12.840 1.00 80.88 94 ASN A O 1
ATOM 758 N N . TRP A 1 95 ? 5.393 -7.966 -13.773 1.00 83.25 95 TRP A N 1
ATOM 759 C CA . TRP A 1 95 ? 4.601 -7.937 -12.533 1.00 83.25 95 TRP A CA 1
ATOM 760 C C . TRP A 1 95 ? 4.666 -9.244 -11.752 1.00 83.25 95 TRP A C 1
ATOM 762 O O . TRP A 1 95 ? 4.776 -9.229 -10.526 1.00 83.25 95 TRP A O 1
ATOM 772 N N . GLY A 1 96 ? 4.644 -10.378 -12.452 1.00 87.75 96 GLY A N 1
ATOM 773 C CA . GLY A 1 96 ? 4.683 -11.687 -11.809 1.00 87.75 96 GLY A CA 1
ATOM 774 C C . GLY A 1 96 ? 3.410 -11.965 -11.012 1.00 87.75 96 GLY A C 1
ATOM 775 O O . GLY A 1 96 ? 2.304 -11.803 -11.521 1.00 87.75 96 GLY A O 1
ATOM 776 N N . TYR A 1 97 ? 3.551 -12.430 -9.771 1.00 90.19 97 TYR A N 1
ATOM 777 C CA . TYR A 1 97 ? 2.396 -12.780 -8.942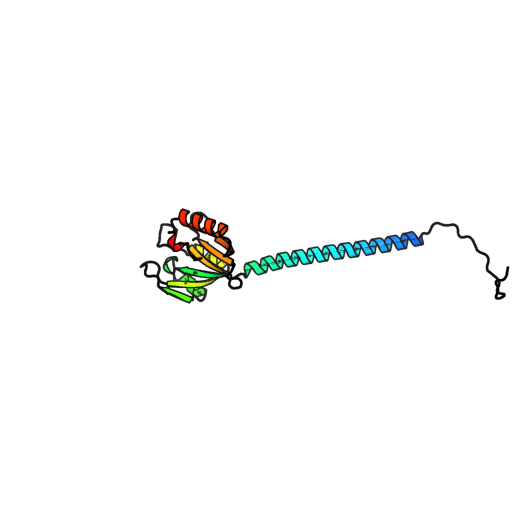 1.00 90.19 97 TYR A CA 1
ATOM 778 C C . TYR A 1 97 ? 1.845 -11.591 -8.148 1.00 90.19 97 TYR A C 1
ATOM 780 O O . TYR A 1 97 ? 2.600 -10.819 -7.559 1.00 90.19 97 TYR A O 1
ATOM 788 N N . LEU A 1 98 ? 0.519 -11.519 -8.028 1.00 91.06 98 LEU A N 1
ATOM 789 C CA . LEU A 1 98 ? -0.142 -10.774 -6.963 1.00 91.06 98 LEU A CA 1
ATOM 790 C C . LEU A 1 98 ? -0.044 -11.579 -5.664 1.00 91.06 98 LEU A C 1
ATOM 792 O O . LEU A 1 98 ? -0.476 -12.734 -5.593 1.00 91.06 98 LEU A O 1
ATOM 796 N N . ILE A 1 99 ? 0.535 -10.977 -4.633 1.00 93.69 99 ILE A N 1
ATOM 797 C CA . ILE A 1 99 ? 0.845 -11.620 -3.360 1.00 93.69 99 ILE A CA 1
ATOM 798 C C . ILE A 1 99 ? 0.021 -10.979 -2.245 1.00 93.69 99 ILE A C 1
ATOM 800 O O . ILE A 1 99 ? -0.009 -9.765 -2.095 1.00 93.69 99 ILE A O 1
ATOM 804 N N . GLU A 1 100 ? -0.604 -11.813 -1.424 1.00 94.88 100 GLU A N 1
ATOM 805 C CA . GLU A 1 100 ? -1.286 -11.437 -0.191 1.00 94.88 100 GLU A CA 1
ATOM 806 C C . GLU A 1 100 ? -0.379 -11.707 1.017 1.00 94.88 100 GLU A C 1
ATOM 808 O O . GLU A 1 100 ? 0.121 -12.823 1.194 1.00 94.88 100 GLU A O 1
ATOM 813 N N . VAL A 1 101 ? -0.170 -10.694 1.858 1.00 95.25 101 VAL A N 1
ATOM 814 C CA . VAL A 1 101 ? 0.622 -10.779 3.096 1.00 95.25 101 VAL A CA 1
ATOM 815 C C . VAL A 1 101 ? -0.076 -10.057 4.240 1.00 95.25 101 VAL A C 1
ATOM 817 O O . VAL A 1 101 ? -0.734 -9.040 4.046 1.00 95.25 101 VAL A O 1
ATOM 820 N N . ASN A 1 102 ? 0.094 -10.567 5.458 1.00 95.00 102 ASN A N 1
ATOM 821 C CA . ASN A 1 102 ? -0.460 -9.946 6.658 1.00 95.00 102 ASN A CA 1
ATOM 822 C C . ASN A 1 102 ? 0.612 -9.110 7.350 1.00 95.00 102 ASN A C 1
ATOM 824 O O . ASN A 1 102 ? 1.554 -9.680 7.899 1.00 95.00 102 ASN A O 1
ATOM 828 N N . LEU A 1 103 ? 0.444 -7.790 7.365 1.00 94.38 103 LEU A N 1
ATOM 829 C CA . LEU A 1 103 ? 1.462 -6.853 7.841 1.00 94.38 103 LEU A CA 1
ATOM 830 C C . LEU A 1 103 ? 0.895 -5.872 8.870 1.00 94.38 103 LEU A C 1
ATOM 832 O O . LEU A 1 103 ? -0.250 -5.432 8.784 1.00 94.38 103 LEU A O 1
ATOM 836 N N . THR A 1 104 ? 1.718 -5.505 9.841 1.00 93.50 104 THR A N 1
ATOM 837 C CA . THR A 1 104 ? 1.524 -4.332 10.700 1.00 93.50 104 THR A CA 1
ATOM 838 C C . THR A 1 104 ? 1.935 -3.054 9.970 1.00 93.50 104 THR A C 1
ATOM 840 O O . THR A 1 104 ? 2.649 -3.094 8.968 1.00 93.50 104 THR A O 1
ATOM 843 N N . LEU A 1 105 ? 1.538 -1.890 10.490 1.00 90.75 105 LEU A N 1
ATOM 844 C CA . LEU A 1 105 ? 1.898 -0.604 9.881 1.00 90.75 105 LEU A CA 1
ATOM 845 C C . LEU A 1 105 ? 3.418 -0.377 9.792 1.00 90.75 105 LEU A C 1
ATOM 847 O O . LEU A 1 105 ? 3.892 0.255 8.850 1.00 90.75 105 LEU A O 1
ATOM 851 N N . ASP A 1 106 ? 4.192 -0.876 10.755 1.00 90.75 106 ASP A N 1
ATOM 852 C CA . ASP A 1 106 ? 5.649 -0.740 10.722 1.00 90.75 106 ASP A CA 1
ATOM 853 C C . ASP A 1 106 ? 6.283 -1.689 9.693 1.00 90.75 106 ASP A C 1
ATOM 855 O O . ASP A 1 106 ? 7.191 -1.281 8.973 1.00 90.75 106 ASP A O 1
ATOM 859 N N . GLU A 1 107 ? 5.754 -2.904 9.527 1.00 93.12 107 GLU A N 1
ATOM 860 C CA . GLU A 1 107 ? 6.188 -3.823 8.463 1.00 93.12 107 GLU A CA 1
ATOM 861 C C . GLU A 1 107 ? 5.827 -3.294 7.067 1.00 93.12 107 GLU A C 1
ATOM 863 O O . GLU A 1 107 ? 6.628 -3.419 6.144 1.00 93.12 107 GLU A O 1
ATOM 868 N N . ILE A 1 108 ? 4.675 -2.627 6.917 1.00 93.38 108 ILE A N 1
ATOM 869 C CA . ILE A 1 108 ? 4.295 -1.922 5.681 1.00 93.38 108 ILE A CA 1
ATOM 870 C C . ILE A 1 108 ? 5.372 -0.896 5.308 1.00 93.38 108 ILE A C 1
ATOM 872 O O . ILE A 1 108 ? 5.815 -0.870 4.163 1.00 93.38 108 ILE A O 1
ATOM 876 N N . LYS A 1 109 ? 5.873 -0.107 6.265 1.00 91.50 109 LYS A N 1
ATOM 877 C CA . LYS A 1 109 ? 6.965 0.849 6.001 1.00 91.50 109 LYS A CA 1
ATOM 878 C C . LYS A 1 109 ? 8.262 0.168 5.581 1.00 91.50 109 LYS A C 1
ATOM 880 O O . LYS A 1 109 ? 9.005 0.717 4.770 1.00 91.50 109 LYS A O 1
ATOM 885 N N . GLU A 1 110 ? 8.557 -1.014 6.116 1.00 92.06 110 GLU A N 1
ATOM 886 C CA . GLU A 1 110 ? 9.718 -1.789 5.674 1.00 92.06 110 GLU A CA 1
ATOM 887 C C . GLU A 1 110 ? 9.536 -2.310 4.245 1.00 92.06 110 GLU A C 1
ATOM 889 O O . GLU A 1 110 ? 10.471 -2.218 3.450 1.00 92.06 110 GLU A O 1
ATOM 894 N N . VAL A 1 111 ? 8.332 -2.763 3.878 1.00 91.94 111 VAL A N 1
ATOM 895 C CA . VAL A 1 111 ? 8.006 -3.133 2.492 1.00 91.94 111 VAL A CA 1
ATOM 896 C C . VAL A 1 111 ? 8.143 -1.927 1.560 1.00 91.94 111 VAL A C 1
ATOM 898 O O . VAL A 1 111 ? 8.801 -2.053 0.532 1.00 91.94 111 VAL A O 1
ATOM 901 N N . GLN A 1 112 ? 7.643 -0.741 1.935 1.00 91.75 112 GLN A N 1
ATOM 902 C CA . GLN A 1 112 ? 7.754 0.486 1.124 1.00 91.75 112 GLN A CA 1
ATOM 903 C C . GLN A 1 112 ? 9.204 0.828 0.747 1.00 91.75 112 GLN A C 1
ATOM 905 O O . GLN A 1 112 ? 9.453 1.287 -0.365 1.00 91.75 112 GLN A O 1
ATOM 910 N N . LYS A 1 113 ? 10.173 0.581 1.641 1.00 90.50 113 LYS A N 1
ATOM 911 C CA . LYS A 1 113 ? 11.615 0.791 1.387 1.00 90.50 113 LYS A CA 1
ATOM 912 C C . LYS A 1 113 ? 12.228 -0.230 0.430 1.00 90.50 113 LYS A C 1
ATOM 914 O O . LYS A 1 113 ? 13.343 -0.033 -0.047 1.00 90.50 113 LYS A O 1
ATOM 919 N N . LYS A 1 114 ? 11.559 -1.365 0.233 1.00 90.75 114 LYS A N 1
ATOM 920 C CA . LYS A 1 114 ? 11.980 -2.448 -0.662 1.00 90.75 114 LYS A CA 1
ATOM 921 C C . LYS A 1 114 ? 11.256 -2.413 -1.997 1.00 90.75 114 LYS A C 1
ATOM 923 O O . LYS A 1 114 ? 11.587 -3.225 -2.857 1.00 90.75 114 LYS A O 1
ATOM 928 N N . MET A 1 115 ? 10.313 -1.492 -2.179 1.00 89.56 115 MET A N 1
ATOM 929 C CA . MET A 1 115 ? 9.672 -1.281 -3.467 1.00 89.56 115 MET A CA 1
ATOM 930 C C . MET A 1 115 ? 10.652 -0.658 -4.456 1.00 89.56 115 MET A C 1
ATOM 932 O O . MET A 1 115 ? 11.541 0.106 -4.072 1.00 89.56 115 MET A O 1
ATOM 936 N N . VAL A 1 116 ? 10.507 -1.003 -5.732 1.00 86.12 116 VAL A N 1
ATOM 937 C CA . VAL A 1 116 ? 11.287 -0.382 -6.797 1.00 86.12 116 VAL A CA 1
ATOM 938 C C . VAL A 1 116 ? 10.963 1.106 -6.836 1.00 86.12 116 VAL A C 1
ATOM 940 O O . VAL A 1 116 ? 9.818 1.516 -6.624 1.00 86.12 116 VAL A O 1
ATOM 943 N N . LYS A 1 117 ? 11.987 1.925 -7.078 1.00 82.12 117 LYS A N 1
ATOM 944 C CA . LYS A 1 117 ? 11.817 3.370 -7.074 1.00 82.12 117 LYS A CA 1
ATOM 945 C C . LYS A 1 117 ? 10.866 3.808 -8.169 1.00 82.12 117 LYS A C 1
ATOM 947 O O . LYS A 1 117 ? 10.886 3.295 -9.292 1.00 82.12 117 LYS A O 1
ATOM 952 N N . HIS A 1 118 ? 10.098 4.828 -7.827 1.00 75.06 118 HIS A N 1
ATOM 953 C CA . HIS A 1 118 ? 9.248 5.529 -8.763 1.00 75.06 118 HIS A CA 1
ATOM 954 C C . HIS A 1 118 ? 10.084 5.987 -9.976 1.00 75.06 118 HIS A C 1
ATOM 956 O O . HIS A 1 118 ? 11.150 6.577 -9.801 1.00 75.06 118 HIS A O 1
ATOM 962 N N . TYR A 1 119 ? 9.618 5.676 -11.192 1.00 72.06 119 TYR A N 1
ATOM 963 C CA . TYR A 1 119 ? 10.276 5.938 -12.487 1.00 72.06 119 TYR A CA 1
ATOM 964 C C . TYR A 1 119 ? 11.509 5.090 -12.848 1.00 72.06 119 TYR A C 1
ATOM 966 O O . TYR A 1 119 ? 12.013 5.228 -13.963 1.00 72.06 119 TYR A O 1
ATOM 974 N N . GLU A 1 120 ? 11.997 4.209 -11.970 1.00 75.75 120 GLU A N 1
ATOM 975 C CA . GLU A 1 120 ? 13.148 3.336 -12.276 1.00 75.75 120 GLU A CA 1
ATOM 976 C C . GLU A 1 120 ? 12.740 1.901 -12.639 1.00 75.75 120 GLU A C 1
ATOM 978 O O . GLU A 1 120 ? 13.541 1.155 -13.203 1.00 75.75 120 GLU A O 1
ATOM 983 N N . GLY A 1 121 ? 11.508 1.502 -12.327 1.00 69.75 121 GLY A N 1
ATOM 984 C CA . GLY A 1 121 ? 11.054 0.126 -12.492 1.00 69.75 121 GLY A CA 1
ATOM 985 C C . GLY A 1 121 ? 9.625 -0.013 -12.977 1.00 69.75 121 GLY A C 1
ATOM 986 O O . GLY A 1 121 ? 8.952 0.987 -13.225 1.00 69.75 121 GLY A O 1
ATOM 987 N N . PRO A 1 122 ? 9.158 -1.259 -13.108 1.00 73.00 122 PRO A N 1
ATOM 988 C CA . PRO A 1 122 ? 7.785 -1.522 -13.481 1.00 73.00 122 PRO A CA 1
ATOM 989 C C . PRO A 1 122 ? 6.834 -1.033 -12.390 1.00 73.00 122 PRO A C 1
ATOM 991 O O . PRO A 1 122 ? 7.101 -1.169 -11.196 1.00 73.00 122 PRO A O 1
ATOM 994 N N . GLU A 1 123 ? 5.720 -0.462 -12.823 1.00 76.69 123 GLU A N 1
ATOM 995 C CA . GLU A 1 123 ? 4.537 -0.295 -11.984 1.00 76.69 123 GLU A CA 1
ATOM 996 C C . GLU A 1 123 ? 4.026 -1.668 -11.518 1.00 76.69 123 GLU A C 1
ATOM 998 O O . GLU A 1 123 ? 4.408 -2.675 -12.109 1.00 76.69 123 GLU A O 1
ATOM 1003 N N . PRO A 1 124 ? 3.166 -1.741 -10.492 1.00 79.00 124 PRO A N 1
ATOM 1004 C CA . PRO A 1 124 ? 2.734 -0.648 -9.621 1.00 79.00 124 PRO A CA 1
ATOM 1005 C C . PRO A 1 124 ? 3.758 -0.322 -8.523 1.00 79.00 124 PRO A C 1
ATOM 1007 O O . PRO A 1 124 ? 4.377 -1.209 -7.949 1.00 79.00 124 PRO A O 1
ATOM 1010 N N . TRP A 1 125 ? 3.891 0.958 -8.163 1.00 87.38 125 TRP A N 1
ATOM 1011 C CA . TRP A 1 125 ? 4.739 1.417 -7.043 1.00 87.38 125 TRP A CA 1
ATOM 1012 C C . TRP A 1 125 ? 3.946 1.644 -5.752 1.00 87.38 125 TRP A C 1
ATOM 1014 O O . TRP A 1 125 ? 4.271 2.522 -4.950 1.00 87.38 125 TRP A O 1
ATOM 1024 N N . TYR A 1 126 ? 2.865 0.894 -5.566 1.00 90.25 126 TYR A N 1
ATOM 1025 C CA . TYR A 1 126 ? 2.035 0.943 -4.371 1.00 90.25 126 TYR A CA 1
ATOM 1026 C C . TYR A 1 126 ? 1.518 -0.454 -4.021 1.00 90.25 126 TYR A C 1
ATOM 1028 O O . TYR A 1 126 ? 1.617 -1.393 -4.809 1.00 90.25 126 TYR A O 1
ATOM 1036 N N . MET A 1 127 ? 0.983 -0.567 -2.816 1.00 92.94 127 MET A N 1
ATOM 1037 C CA . MET A 1 127 ? 0.249 -1.723 -2.325 1.00 92.94 127 MET A CA 1
ATOM 1038 C C . MET A 1 127 ? -1.038 -1.246 -1.670 1.00 92.94 127 MET A C 1
ATOM 1040 O O . MET A 1 127 ? -1.070 -0.184 -1.040 1.00 92.94 127 MET A O 1
ATOM 1044 N N . ASP A 1 128 ? -2.089 -2.034 -1.789 1.00 94.25 128 ASP A N 1
ATOM 1045 C CA . ASP A 1 128 ? -3.376 -1.773 -1.162 1.00 94.25 128 ASP A CA 1
ATOM 1046 C C . ASP A 1 128 ? -3.793 -2.948 -0.281 1.00 94.25 128 ASP A C 1
ATOM 1048 O O . ASP A 1 128 ? -3.100 -3.959 -0.184 1.00 94.25 128 ASP A O 1
ATOM 1052 N N . GLY A 1 129 ? -4.866 -2.773 0.476 1.00 94.44 129 GLY A N 1
ATOM 1053 C CA . GLY A 1 129 ? -5.286 -3.771 1.436 1.00 94.44 129 GLY A CA 1
ATOM 1054 C C . GLY A 1 129 ? -6.410 -3.310 2.339 1.00 94.44 129 GLY A C 1
ATOM 1055 O O . GLY A 1 129 ? -7.009 -2.245 2.172 1.00 94.44 129 GLY A O 1
ATOM 1056 N N . TYR A 1 130 ? -6.693 -4.122 3.349 1.00 94.31 130 TYR A N 1
ATOM 1057 C CA . TYR A 1 130 ? -7.735 -3.840 4.331 1.00 94.31 130 TYR A CA 1
ATOM 1058 C C . TYR A 1 130 ? -7.386 -4.390 5.711 1.00 94.31 130 TYR A C 1
ATOM 1060 O O . TYR A 1 130 ? -6.627 -5.352 5.849 1.00 94.31 130 TYR A O 1
ATOM 1068 N N . ALA A 1 131 ? -7.949 -3.798 6.763 1.00 93.38 131 ALA A N 1
ATOM 1069 C CA . ALA A 1 131 ? -7.701 -4.265 8.122 1.00 93.38 131 ALA A CA 1
ATOM 1070 C C . ALA A 1 131 ? -8.293 -5.672 8.331 1.00 93.38 131 ALA A C 1
ATOM 1072 O O . ALA A 1 131 ? -9.458 -5.922 8.011 1.00 93.38 131 ALA A O 1
ATOM 1073 N N . ILE A 1 132 ? -7.520 -6.592 8.928 1.00 90.88 132 ILE A N 1
ATOM 1074 C CA . ILE A 1 132 ? -7.920 -8.006 9.105 1.00 90.88 132 ILE A CA 1
ATOM 1075 C C . ILE A 1 132 ? -9.263 -8.131 9.838 1.00 90.88 132 ILE A C 1
ATOM 1077 O O . ILE A 1 132 ? -10.109 -8.944 9.471 1.00 90.88 132 ILE A O 1
ATOM 1081 N N . TYR A 1 133 ? -9.465 -7.306 10.865 1.00 86.50 133 TYR A N 1
ATOM 1082 C CA . TYR A 1 133 ? -10.660 -7.341 11.712 1.00 86.50 133 TYR A CA 1
ATOM 1083 C C . TYR A 1 133 ? -11.776 -6.398 11.245 1.00 86.50 133 TYR A C 1
ATOM 1085 O O . TYR A 1 133 ? -12.852 -6.391 11.836 1.00 86.50 133 TYR A O 1
ATOM 1093 N N . SER A 1 134 ? -11.532 -5.595 10.207 1.00 85.19 134 SER A N 1
ATOM 1094 C CA . SER A 1 134 ? -12.489 -4.623 9.683 1.00 85.19 134 SER A CA 1
ATOM 1095 C C . SER A 1 134 ? -12.223 -4.384 8.203 1.00 85.19 134 SER A C 1
ATOM 1097 O O . SER A 1 134 ? -11.494 -3.468 7.834 1.00 85.19 134 SER A O 1
ATOM 1099 N N . ARG A 1 135 ? -12.866 -5.179 7.341 1.00 85.50 135 ARG A N 1
ATOM 1100 C CA . ARG A 1 135 ? -12.772 -5.010 5.879 1.00 85.50 135 ARG A CA 1
ATOM 1101 C C . ARG A 1 135 ? -13.299 -3.661 5.384 1.00 85.50 135 ARG A C 1
ATOM 1103 O O . ARG A 1 135 ? -13.054 -3.304 4.237 1.00 85.50 135 ARG A O 1
ATOM 1110 N N . ASP A 1 136 ? -14.025 -2.942 6.234 1.00 90.50 136 ASP A N 1
ATOM 1111 C CA . ASP A 1 136 ? -14.499 -1.587 5.968 1.00 90.50 136 ASP A CA 1
ATOM 1112 C C . ASP A 1 136 ? -13.383 -0.552 6.072 1.00 90.50 136 ASP A C 1
ATOM 1114 O O . ASP A 1 136 ? -13.562 0.568 5.611 1.00 90.50 136 ASP A O 1
ATOM 1118 N N . GLU A 1 137 ? -12.245 -0.892 6.673 1.00 93.69 137 GLU A N 1
ATOM 1119 C CA . GLU A 1 137 ? -11.077 -0.027 6.687 1.00 93.69 137 GLU A CA 1
ATOM 1120 C C . GLU A 1 137 ? -10.080 -0.498 5.637 1.00 93.69 137 GLU A C 1
ATOM 1122 O O . GLU A 1 137 ? -9.640 -1.649 5.636 1.00 93.69 137 GLU A O 1
ATOM 1127 N N . VAL A 1 138 ? -9.741 0.421 4.749 1.00 94.88 138 VAL A N 1
ATOM 1128 C CA . VAL A 1 138 ? -8.888 0.224 3.590 1.00 94.88 138 VAL A CA 1
ATOM 1129 C C . VAL A 1 138 ? -7.585 0.966 3.827 1.00 94.88 138 VAL A C 1
ATOM 1131 O O . VAL A 1 138 ? -7.571 2.056 4.407 1.00 94.88 138 VAL A O 1
ATOM 1134 N N . ILE A 1 139 ? -6.494 0.374 3.363 1.00 94.94 139 ILE A N 1
ATOM 1135 C CA . ILE A 1 139 ? -5.161 0.956 3.414 1.00 94.94 139 ILE A CA 1
ATOM 1136 C C . ILE A 1 139 ? -4.547 0.949 2.016 1.00 94.94 139 ILE A C 1
ATOM 1138 O O . ILE A 1 139 ? -4.713 -0.000 1.261 1.00 94.94 139 ILE A O 1
ATOM 1142 N N . CYS A 1 140 ? -3.842 2.020 1.673 1.00 94.38 140 CYS A N 1
ATOM 1143 C CA . CYS A 1 140 ? -3.054 2.135 0.452 1.00 94.38 140 CYS A CA 1
ATOM 1144 C C . CYS A 1 140 ? -1.713 2.776 0.808 1.00 94.38 140 CYS A C 1
ATOM 1146 O O . CYS A 1 140 ? -1.686 3.832 1.441 1.00 94.38 140 CYS A O 1
ATOM 1148 N N . ALA A 1 141 ? -0.608 2.151 0.422 1.00 93.31 141 ALA A N 1
ATOM 1149 C CA . ALA A 1 141 ? 0.743 2.570 0.762 1.00 93.31 141 ALA A CA 1
ATOM 1150 C C . ALA A 1 141 ? 1.612 2.637 -0.498 1.00 93.31 141 ALA A C 1
ATOM 1152 O O . ALA A 1 141 ? 1.734 1.660 -1.229 1.00 93.31 141 ALA A O 1
ATOM 1153 N N . PHE A 1 142 ? 2.216 3.796 -0.742 1.00 91.75 142 PHE A N 1
ATOM 1154 C CA . PHE A 1 142 ? 3.068 4.068 -1.904 1.00 91.75 142 PHE A CA 1
ATOM 1155 C C . PHE A 1 142 ? 4.543 3.808 -1.569 1.00 91.75 142 PHE A C 1
ATOM 1157 O O . PHE A 1 142 ? 4.929 3.892 -0.406 1.00 91.75 142 PHE A O 1
ATOM 1164 N N . GLY A 1 143 ? 5.384 3.478 -2.548 1.00 89.12 143 GLY A N 1
ATOM 1165 C CA . GLY A 1 143 ? 6.810 3.212 -2.322 1.00 89.12 143 GLY A CA 1
ATOM 1166 C C . GLY A 1 143 ? 7.535 4.379 -1.637 1.00 89.12 143 GLY A C 1
ATOM 1167 O O . GLY A 1 143 ? 7.201 5.540 -1.854 1.00 89.12 143 GLY A O 1
ATOM 1168 N N . ALA A 1 144 ? 8.547 4.088 -0.812 1.00 84.62 144 ALA A N 1
ATOM 1169 C CA . ALA A 1 144 ? 9.256 5.106 -0.021 1.00 84.62 144 ALA A CA 1
ATOM 1170 C C . ALA A 1 144 ? 9.900 6.213 -0.875 1.00 84.62 144 ALA A C 1
ATOM 1172 O O . ALA A 1 144 ? 9.973 7.362 -0.448 1.00 84.62 144 ALA A O 1
ATOM 1173 N N . ASP A 1 145 ? 10.313 5.879 -2.096 1.00 77.38 145 ASP A N 1
ATOM 1174 C CA . ASP A 1 145 ? 10.939 6.811 -3.033 1.00 77.38 145 ASP A CA 1
ATOM 1175 C C . ASP A 1 145 ? 9.916 7.509 -3.963 1.00 77.38 145 ASP A C 1
ATOM 1177 O O . ASP A 1 145 ? 10.274 8.021 -5.021 1.00 77.38 145 ASP A O 1
ATOM 1181 N N . ASP A 1 146 ? 8.633 7.587 -3.575 1.00 69.50 146 ASP A N 1
ATOM 1182 C CA . ASP A 1 146 ? 7.562 8.301 -4.301 1.00 69.50 146 ASP A CA 1
ATOM 1183 C C . ASP A 1 146 ? 7.710 9.841 -4.314 1.00 69.50 146 ASP A C 1
ATOM 1185 O O . ASP A 1 146 ? 6.884 10.550 -4.902 1.00 69.50 146 ASP A O 1
ATOM 1189 N N . GLY A 1 147 ? 8.757 10.380 -3.683 1.00 60.69 147 GLY A N 1
ATOM 1190 C CA . GLY A 1 147 ? 9.004 11.815 -3.507 1.00 60.69 147 GLY A CA 1
ATOM 1191 C C . GLY A 1 147 ? 8.331 12.428 -2.272 1.00 60.69 147 GLY A C 1
ATOM 1192 O O . GLY A 1 147 ? 8.504 13.616 -2.029 1.00 60.69 147 GLY A O 1
ATOM 1193 N N . GLU A 1 148 ? 7.589 11.638 -1.491 1.00 66.31 148 GLU A N 1
ATOM 1194 C CA . GLU A 1 148 ? 6.904 12.033 -0.248 1.00 66.31 148 GLU A CA 1
ATOM 1195 C C . GLU A 1 148 ? 7.210 11.066 0.918 1.00 66.31 148 GLU A C 1
ATOM 1197 O O . GLU A 1 148 ? 6.505 11.056 1.928 1.00 66.31 148 GLU A O 1
ATOM 1202 N N . ASN A 1 149 ? 8.286 10.276 0.808 1.00 74.31 149 ASN A N 1
ATOM 1203 C CA . ASN A 1 149 ? 8.719 9.276 1.791 1.00 74.31 149 ASN A CA 1
ATOM 1204 C C . ASN A 1 149 ? 7.716 8.127 2.022 1.00 74.31 149 ASN A C 1
ATOM 1206 O O . ASN A 1 149 ? 7.604 7.633 3.146 1.00 74.31 149 ASN A O 1
ATOM 1210 N N . GLY A 1 150 ? 7.001 7.682 0.983 1.00 78.81 150 GLY A N 1
ATOM 1211 C CA . GLY A 1 150 ? 6.121 6.514 1.061 1.00 78.81 150 GLY A CA 1
ATOM 1212 C C . GLY A 1 150 ? 4.827 6.823 1.785 1.00 78.81 150 GLY A C 1
ATOM 1213 O O . GLY A 1 150 ? 4.575 6.366 2.905 1.00 78.81 150 GLY A O 1
ATOM 1214 N N . LYS A 1 151 ? 3.978 7.617 1.140 1.00 90.50 151 LYS A N 1
ATOM 1215 C CA . LYS A 1 151 ? 2.713 8.035 1.739 1.00 90.50 151 LYS A CA 1
ATOM 1216 C C . LYS A 1 151 ? 1.806 6.828 2.008 1.00 90.50 151 LYS A C 1
ATOM 1218 O O . LYS A 1 151 ? 1.673 5.942 1.167 1.00 90.50 151 LYS A O 1
ATOM 1223 N N . ILE A 1 152 ? 1.151 6.812 3.169 1.00 93.00 152 ILE A N 1
ATOM 1224 C CA . ILE A 1 152 ? 0.142 5.808 3.534 1.00 93.00 152 ILE A CA 1
ATOM 1225 C C . ILE A 1 152 ? -1.193 6.514 3.752 1.00 93.00 152 ILE A C 1
ATOM 1227 O O . ILE A 1 152 ? -1.271 7.512 4.470 1.00 93.00 152 ILE A O 1
ATOM 1231 N N . PHE A 1 153 ? -2.245 5.972 3.157 1.00 93.94 153 PHE A N 1
ATOM 1232 C CA . PHE A 1 153 ? -3.623 6.384 3.365 1.00 93.94 153 PHE A CA 1
ATOM 1233 C C . PHE A 1 153 ? -4.377 5.260 4.059 1.00 93.94 153 PHE A C 1
ATOM 1235 O O . PHE A 1 153 ? -4.326 4.119 3.611 1.00 93.94 153 PHE A O 1
ATOM 1242 N N . VAL A 1 154 ? -5.098 5.595 5.127 1.00 93.94 154 VAL A N 1
ATOM 1243 C CA . VAL A 1 154 ? -6.025 4.689 5.811 1.00 93.94 154 VAL A CA 1
ATOM 1244 C C . VAL A 1 154 ? -7.375 5.380 5.868 1.00 93.94 154 VAL A C 1
ATOM 1246 O O . VAL A 1 154 ? -7.468 6.520 6.327 1.00 93.94 154 VAL A O 1
ATOM 1249 N N . PHE A 1 155 ? -8.412 4.728 5.358 1.00 94.44 155 PHE A N 1
ATOM 1250 C CA . PHE A 1 155 ? -9.730 5.333 5.208 1.00 94.44 155 PHE A CA 1
ATOM 1251 C C . PHE A 1 155 ? -10.831 4.275 5.216 1.00 94.44 155 PHE A C 1
ATOM 1253 O O . PHE A 1 155 ? -10.568 3.077 5.134 1.00 94.44 155 PHE A O 1
ATOM 1260 N N . LYS A 1 156 ? -12.088 4.707 5.342 1.00 93.88 156 LYS A N 1
ATOM 1261 C CA . LYS A 1 156 ? -13.223 3.787 5.249 1.00 93.88 156 LYS A CA 1
ATOM 1262 C C . LYS A 1 156 ? -13.571 3.502 3.795 1.00 93.88 156 LYS A C 1
ATOM 1264 O O . LYS A 1 156 ? -13.576 4.414 2.977 1.00 93.88 156 LYS A O 1
ATOM 1269 N N . A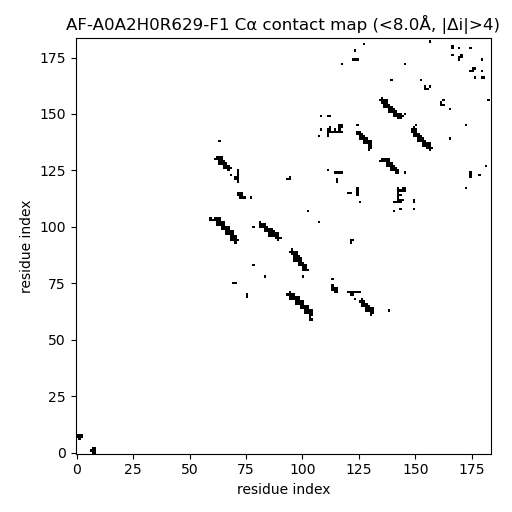RG A 1 157 ? -13.948 2.264 3.483 1.00 91.38 157 ARG A N 1
ATOM 1270 C CA . ARG A 1 157 ? -14.328 1.812 2.139 1.00 91.38 157 ARG A CA 1
ATOM 1271 C C . ARG A 1 157 ? -15.453 2.650 1.518 1.00 91.38 157 ARG A C 1
ATOM 1273 O O . ARG A 1 157 ? -15.464 2.849 0.310 1.00 91.38 157 ARG A O 1
ATOM 1280 N N . ASP A 1 158 ? -16.391 3.143 2.324 1.00 92.38 158 ASP A N 1
ATOM 1281 C CA . ASP A 1 158 ? -17.503 3.987 1.874 1.00 92.38 158 ASP A CA 1
ATOM 1282 C C . ASP A 1 158 ? -17.142 5.480 1.747 1.00 92.38 158 ASP A C 1
ATOM 1284 O O . ASP A 1 158 ? -17.921 6.264 1.190 1.00 92.38 158 ASP A O 1
ATOM 1288 N N . ASP A 1 159 ? -15.949 5.883 2.196 1.00 93.62 159 ASP A N 1
ATOM 1289 C CA . ASP A 1 159 ? -15.454 7.251 2.088 1.00 93.62 159 ASP A CA 1
ATOM 1290 C C . ASP A 1 159 ? -14.945 7.548 0.672 1.00 93.62 159 ASP A C 1
ATOM 1292 O O . ASP A 1 159 ? -13.751 7.544 0.354 1.00 93.62 159 ASP A O 1
ATOM 1296 N N . LYS A 1 160 ? -15.900 7.877 -0.200 1.00 91.81 160 LYS A N 1
ATOM 1297 C CA . LYS A 1 160 ? -15.633 8.283 -1.585 1.00 91.81 160 LYS A CA 1
ATOM 1298 C C . LYS A 1 160 ? -14.728 9.509 -1.685 1.00 91.81 160 LYS A C 1
ATOM 1300 O O . LYS A 1 160 ? -14.109 9.703 -2.729 1.00 91.81 160 LYS A O 1
ATOM 1305 N N . LYS A 1 161 ? -14.684 10.375 -0.666 1.00 93.94 161 LYS A N 1
ATOM 1306 C CA . LYS A 1 161 ? -13.827 11.563 -0.693 1.00 93.94 161 LYS A CA 1
ATOM 1307 C C . LYS A 1 161 ? -12.378 11.149 -0.465 1.00 93.94 161 LYS A C 1
ATOM 1309 O O . LYS A 1 161 ? -11.536 11.502 -1.284 1.00 93.94 161 LYS A O 1
ATOM 1314 N N . ALA A 1 162 ? -12.117 10.354 0.570 1.00 93.19 162 ALA A N 1
ATOM 1315 C CA . ALA A 1 162 ? -10.785 9.825 0.840 1.00 93.19 162 ALA A CA 1
ATOM 1316 C C . ALA A 1 162 ? -10.259 8.995 -0.341 1.00 93.19 162 ALA A C 1
ATOM 1318 O O . ALA A 1 162 ? -9.133 9.202 -0.784 1.00 93.19 162 ALA A O 1
ATOM 1319 N N . PHE A 1 163 ? -11.096 8.141 -0.940 1.00 93.88 163 PHE A N 1
ATOM 1320 C CA . PHE A 1 163 ? -10.685 7.381 -2.123 1.00 93.88 163 PHE A CA 1
ATOM 1321 C C . PHE A 1 163 ? -10.334 8.279 -3.320 1.00 93.88 163 PHE A C 1
ATOM 1323 O O . PHE A 1 163 ? -9.335 8.052 -3.998 1.00 93.88 163 PHE A O 1
ATOM 1330 N N . ARG A 1 164 ? -11.098 9.355 -3.564 1.00 93.19 164 ARG A N 1
ATOM 1331 C CA . ARG A 1 164 ? -10.751 10.344 -4.602 1.00 93.19 164 ARG A CA 1
ATOM 1332 C C . ARG A 1 164 ? -9.416 11.030 -4.326 1.00 93.19 164 ARG A C 1
ATOM 1334 O O . ARG A 1 164 ? -8.693 11.323 -5.275 1.00 93.19 164 ARG A O 1
ATOM 1341 N N . GLU A 1 165 ? -9.088 11.294 -3.064 1.00 93.56 165 GLU A N 1
ATOM 1342 C CA . GLU A 1 165 ? -7.794 11.864 -2.674 1.00 93.56 165 GLU A CA 1
ATOM 1343 C C . GLU A 1 165 ? -6.646 10.886 -2.966 1.00 93.56 165 GLU A C 1
ATOM 1345 O O . GLU A 1 165 ? -5.648 11.295 -3.559 1.00 93.56 165 GLU A O 1
ATOM 1350 N N . VAL A 1 166 ? -6.817 9.597 -2.648 1.00 92.81 166 VAL A N 1
ATOM 1351 C CA . VAL A 1 166 ? -5.859 8.531 -3.000 1.00 92.81 166 VAL A CA 1
ATOM 1352 C C . VAL A 1 166 ? -5.676 8.440 -4.513 1.00 92.81 166 VAL A C 1
ATOM 1354 O O . VAL A 1 166 ? -4.550 8.482 -5.000 1.00 92.81 166 VAL A O 1
ATOM 1357 N N . LYS A 1 167 ? -6.779 8.394 -5.266 1.00 92.19 167 LYS A N 1
ATOM 1358 C CA . LYS A 1 167 ? -6.772 8.319 -6.732 1.00 92.19 167 LYS A CA 1
ATOM 1359 C C . LYS A 1 167 ? -6.071 9.519 -7.367 1.00 92.19 167 LYS A C 1
ATOM 1361 O O . LYS A 1 167 ? -5.212 9.357 -8.223 1.00 92.19 167 LYS A O 1
ATOM 1366 N N . THR A 1 168 ? -6.381 10.728 -6.899 1.00 92.69 168 THR A N 1
ATOM 1367 C CA . THR A 1 168 ? -5.720 11.961 -7.362 1.00 92.69 168 THR A CA 1
ATOM 1368 C C . THR A 1 168 ? -4.224 11.926 -7.064 1.00 92.69 168 THR A C 1
ATOM 1370 O O . THR A 1 168 ? -3.414 12.321 -7.902 1.00 92.69 168 THR A O 1
ATOM 1373 N N . TYR A 1 169 ? -3.846 11.432 -5.882 1.00 91.50 169 TYR A N 1
ATOM 1374 C CA . TYR A 1 169 ? -2.448 11.288 -5.509 1.00 91.50 169 TYR A CA 1
ATOM 1375 C C . TYR A 1 169 ? -1.726 10.284 -6.415 1.00 91.50 169 TYR A C 1
ATOM 1377 O O . TYR A 1 169 ? -0.691 10.628 -6.976 1.00 91.50 169 TYR A O 1
ATOM 1385 N N . ALA A 1 170 ? -2.290 9.099 -6.637 1.00 89.12 170 ALA A N 1
ATOM 1386 C CA . ALA A 1 170 ? -1.707 8.081 -7.505 1.00 89.12 170 ALA A CA 1
ATOM 1387 C C . ALA A 1 170 ? -1.509 8.569 -8.946 1.00 89.12 170 ALA A C 1
ATOM 1389 O O . ALA A 1 170 ? -0.418 8.429 -9.493 1.00 89.12 170 ALA A O 1
ATOM 1390 N N . LEU A 1 171 ? -2.516 9.241 -9.516 1.00 89.50 171 LEU A N 1
ATOM 1391 C CA . LEU A 1 171 ? -2.421 9.849 -10.846 1.00 89.50 171 LEU A CA 1
ATOM 1392 C C . LEU A 1 171 ? -1.318 10.917 -10.905 1.00 89.50 171 LEU A C 1
ATOM 1394 O O . LEU A 1 171 ? -0.594 11.014 -11.892 1.00 89.50 171 LEU A O 1
ATOM 1398 N N . SER A 1 172 ? -1.132 11.698 -9.832 1.00 88.19 172 SER A N 1
ATOM 1399 C CA . SER A 1 172 ? -0.022 12.663 -9.747 1.00 88.19 172 SER A CA 1
ATOM 1400 C C . SER A 1 172 ? 1.359 11.998 -9.684 1.00 88.19 172 SER A C 1
ATOM 1402 O O . SER A 1 172 ? 2.368 12.641 -9.972 1.00 88.19 172 SER A O 1
ATOM 1404 N N . LYS A 1 173 ? 1.400 10.712 -9.319 1.00 84.56 173 LYS A N 1
ATOM 1405 C CA . LYS A 1 173 ? 2.576 9.840 -9.339 1.00 84.56 173 LYS A CA 1
ATOM 1406 C C . LYS A 1 173 ? 2.611 8.948 -10.587 1.00 84.56 173 LYS A C 1
ATOM 1408 O O . LYS A 1 173 ? 3.262 7.920 -10.575 1.00 84.56 173 LYS A O 1
ATOM 1413 N N . GLY A 1 174 ? 1.877 9.290 -11.644 1.00 81.88 174 GLY A N 1
ATOM 1414 C CA . GLY A 1 174 ? 1.937 8.567 -12.915 1.00 81.88 174 GLY A CA 1
ATOM 1415 C C . GLY A 1 174 ? 1.313 7.169 -12.921 1.00 81.88 174 GLY A C 1
ATOM 1416 O O . GLY A 1 174 ? 1.327 6.549 -13.974 1.00 81.88 174 GLY A O 1
ATOM 1417 N N . ILE A 1 175 ? 0.727 6.698 -11.814 1.00 83.19 175 ILE A N 1
ATOM 1418 C CA . ILE A 1 175 ? 0.067 5.388 -11.759 1.00 83.19 175 ILE A CA 1
ATOM 1419 C C . ILE A 1 175 ? -1.230 5.451 -12.586 1.00 83.19 175 ILE A C 1
ATOM 1421 O O . ILE A 1 175 ? -2.060 6.328 -12.314 1.00 83.19 175 ILE A O 1
ATOM 1425 N N . PRO A 1 176 ? -1.437 4.543 -13.556 1.00 80.75 176 PRO A N 1
ATOM 1426 C CA . PRO A 1 176 ? -2.623 4.519 -14.400 1.00 80.75 176 PRO A CA 1
ATOM 1427 C C . PRO A 1 176 ? -3.924 4.337 -13.613 1.00 80.75 176 PRO A C 1
ATOM 1429 O O . PRO A 1 176 ? -3.975 3.692 -12.561 1.00 80.75 176 PRO A O 1
ATOM 1432 N N . GLU A 1 177 ? -5.005 4.907 -14.140 1.00 84.06 177 GLU A N 1
ATOM 1433 C CA . GLU A 1 177 ? -6.305 4.937 -13.468 1.00 84.06 177 GLU A CA 1
ATOM 1434 C C . GLU A 1 177 ? -6.889 3.533 -13.262 1.00 84.06 177 GLU A C 1
ATOM 1436 O O . GLU A 1 177 ? -7.512 3.258 -12.240 1.00 84.06 177 GLU A O 1
ATOM 1441 N N . GLU A 1 178 ? -6.653 2.646 -14.222 1.00 79.81 178 GLU A N 1
ATOM 1442 C CA . GLU A 1 178 ? -7.079 1.251 -14.223 1.00 79.81 178 GLU A CA 1
ATOM 1443 C C . GLU A 1 178 ? -6.407 0.406 -13.135 1.00 79.81 178 GLU A C 1
ATOM 1445 O O . GLU A 1 178 ? -6.948 -0.628 -12.757 1.00 79.81 178 GLU A O 1
ATOM 1450 N N . GLN A 1 179 ? -5.252 0.840 -12.622 1.0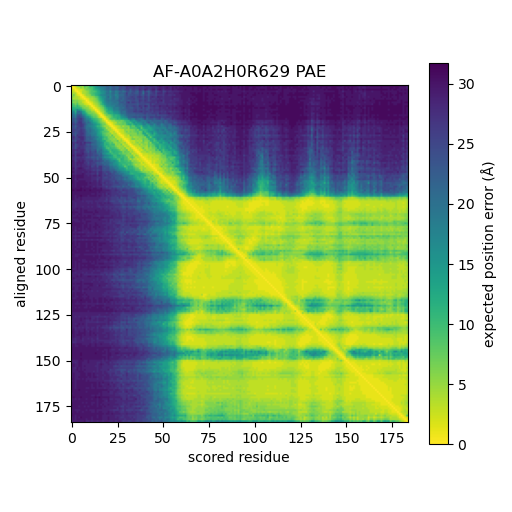0 75.81 179 GLN A N 1
ATOM 1451 C CA . GLN A 1 179 ? -4.553 0.149 -11.539 1.00 75.81 179 GLN A CA 1
ATOM 1452 C C . GLN A 1 179 ? -5.088 0.583 -10.176 1.00 75.81 179 GLN A C 1
ATOM 1454 O O . GLN A 1 179 ? -5.363 -0.243 -9.313 1.00 75.81 179 GLN A O 1
ATOM 1459 N N . ILE A 1 180 ? -5.319 1.885 -9.989 1.00 82.50 180 ILE A N 1
ATOM 1460 C CA . ILE A 1 180 ? -5.706 2.451 -8.688 1.00 82.50 180 ILE A CA 1
ATOM 1461 C C . ILE A 1 180 ? -7.182 2.204 -8.313 1.00 82.50 180 ILE A C 1
ATOM 1463 O O . ILE A 1 180 ? -7.641 2.645 -7.258 1.00 82.50 180 ILE A O 1
ATOM 1467 N N . ASP A 1 181 ? -7.951 1.512 -9.151 1.00 80.19 181 ASP A N 1
ATOM 1468 C CA . ASP A 1 181 ? -9.376 1.246 -8.934 1.00 80.19 181 ASP A CA 1
ATOM 1469 C C . ASP A 1 181 ? -9.648 -0.014 -8.089 1.00 80.19 181 ASP A C 1
ATOM 1471 O O . ASP A 1 181 ? -10.543 -0.804 -8.370 1.00 80.19 181 ASP A O 1
ATOM 1475 N N . PHE A 1 182 ? -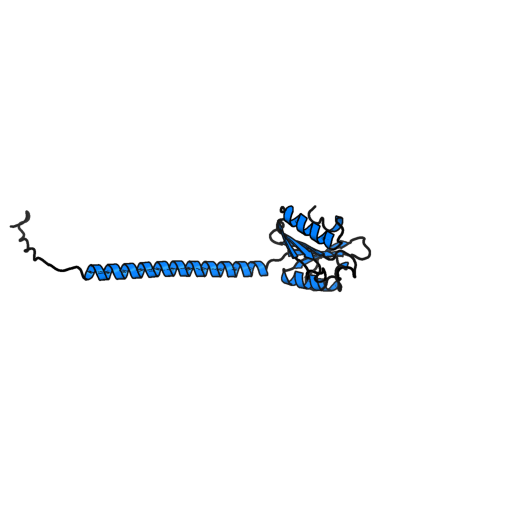8.879 -0.198 -7.014 1.00 79.75 182 PHE A N 1
ATOM 1476 C CA . PHE A 1 182 ? -8.889 -1.396 -6.157 1.00 79.75 182 PHE A CA 1
ATOM 1477 C C . PHE A 1 182 ? -10.127 -1.533 -5.242 1.00 79.75 182 PHE A C 1
ATOM 1479 O O . PHE A 1 182 ? -10.202 -2.436 -4.407 1.00 79.75 182 PHE A O 1
ATOM 1486 N N . LEU A 1 183 ? -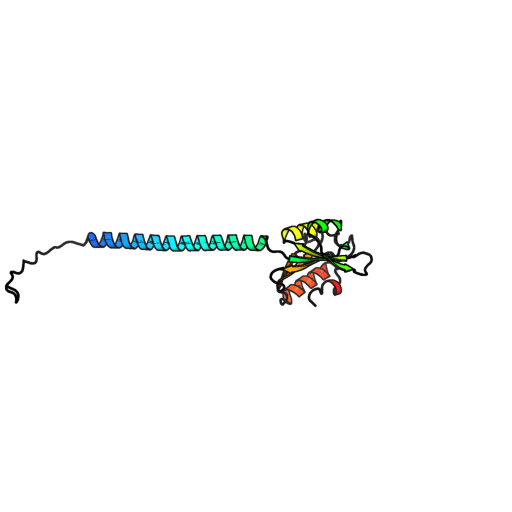11.101 -0.621 -5.351 1.00 80.06 183 LEU A N 1
ATOM 1487 C CA . LEU A 1 183 ? -12.360 -0.672 -4.594 1.00 80.06 183 LEU A CA 1
ATOM 1488 C C . LEU A 1 183 ? -13.577 -1.100 -5.418 1.00 80.06 183 LEU A C 1
ATOM 1490 O O . LEU A 1 183 ? -14.642 -1.285 -4.818 1.00 80.06 183 LEU A O 1
ATOM 1494 N N . ASN A 1 184 ? -13.437 -1.210 -6.740 1.00 64.75 184 ASN A N 1
ATOM 1495 C CA . ASN A 1 184 ? -14.531 -1.565 -7.644 1.00 64.75 184 ASN A CA 1
ATOM 1496 C C . ASN A 1 184 ? -14.705 -3.076 -7.827 1.00 64.75 184 ASN A C 1
ATOM 1498 O O . ASN A 1 184 ? -13.721 -3.833 -7.680 1.00 64.75 184 ASN A O 1
#

Foldseek 3Di:
DAPPVRDDDDDDDDDDDDDPPVVVVVVVVVVVVVVVVVVVVVVVVVVVVVVVVVVVVVLQPWKWWKKAFLLQFPHSCVCVVQVKDFDDADPPPRGGTTITGIDGPVVLLVRLQGTDAQPPGDDDQKMKTATPVDNQKIKIWGRCNLVPRIDIQIDGLPPPVSLVVVLVSCVVSVNDNVVSPVSD